Protein AF-A0A4R2E299-F1 (afdb_monomer_lite)

InterPro domains:
  IPR028011 Domain of unknown function DUF4476 [PF14771] (123-213)

Foldseek 3Di:
DVVVVVVVVVVVVVVCVVVVCVVVVVVVVVVVVVVVVVVVVVVVVVVVVVVVVVVVVVVVVVVVVVVVLVVVVVVLVVQLVVLVPPAPVSSVVSVVVSVVVCVVSVDPPPDPPPVPPPPCLAEQDPVNLVVLLVVLLPDDDLVVSLVSLLVCLVRYAYELVSLLSSLVSDDDVVSSVSSCVSHVVRHPRNVVLVSNQVVDPDPVVVVVSVVVVVVPPPDPPDDPDPDPPDDDDD

Radius of gyration: 45.02 Å; chains: 1; bounding box: 130×37×128 Å

Sequence (234 aa):
MALLFNYYVSQQDETYKHLTDYPLLLCKIFAIFTSIRNQILTAMKKILILTSMICIASLANAQSIQTNLDRIQDELDKIMQEANSLPAYKRSAISASILNIKRMLGSNYTVPYDNNYYPQERVMNDREFDNFILSIKQTSSFDARFMQISKATRNTSFYMDQIHDILKQFNFSSERNKIRDILLPKAIDHENIRLLYDLYRFPSEQKRLNELLEKNPRRESMQIEPERISKKTE

pLDDT: mean 71.19, std 18.42, range [30.14, 94.5]

Secondary structure (DSSP, 8-state):
-HHHHHHHHHHHHHHSTTTSHHHHHHHHHHHHHHHHHHHHHHHHHHHHHHHHHHHHHHHHHHHHHHHHHHHHHHHHHHHHHHHTTS-HHHHHHHHHHHHHHHHHTT--------TTS-S--PBPPHHHHHHHHHHHHH--SHHHHHHHHHHHTTT-BB-HHHHHHHHTT--SHHHHHHHHHHHGGGBS-GGGGGGGGGG--SHHHHHHHHHHHHT--TT-TT------------

Organism: NCBI:txid979970

Structure (mmCIF, N/CA/C/O backbone):
data_AF-A0A4R2E299-F1
#
_entry.id   AF-A0A4R2E299-F1
#
loop_
_atom_site.group_PDB
_atom_site.id
_atom_site.type_symbol
_atom_site.label_atom_id
_atom_site.label_alt_id
_atom_site.label_comp_id
_atom_site.label_asym_id
_atom_site.label_entity_id
_atom_site.label_seq_id
_atom_site.pdbx_PDB_ins_code
_atom_site.Cartn_x
_atom_site.Cartn_y
_atom_site.Cartn_z
_atom_site.occupancy
_atom_site.B_iso_or_equiv
_atom_site.auth_seq_id
_atom_site.auth_comp_id
_atom_site.auth_asym_id
_atom_site.auth_atom_id
_atom_site.pdbx_PDB_model_num
ATOM 1 N N . MET A 1 1 ? 77.002 23.084 -95.499 1.00 46.81 1 MET A N 1
ATOM 2 C CA . MET A 1 1 ? 75.671 23.559 -95.054 1.00 46.81 1 MET A CA 1
ATOM 3 C C . MET A 1 1 ? 74.545 22.557 -95.318 1.00 46.81 1 MET A C 1
ATOM 5 O O . MET A 1 1 ? 73.744 22.369 -94.417 1.00 46.81 1 MET A O 1
ATOM 9 N N . ALA A 1 2 ? 74.503 21.837 -96.451 1.00 47.25 2 ALA A N 1
ATOM 10 C CA . ALA A 1 2 ? 73.466 20.815 -96.699 1.00 47.25 2 ALA A CA 1
ATOM 11 C C . ALA A 1 2 ? 73.543 19.563 -95.785 1.00 47.25 2 ALA A C 1
ATOM 13 O O . ALA A 1 2 ? 72.515 18.991 -95.442 1.00 47.25 2 ALA A O 1
ATOM 14 N N . LEU A 1 3 ? 74.737 19.165 -95.319 1.00 46.75 3 LEU A N 1
ATOM 15 C CA . LEU A 1 3 ? 74.896 17.997 -94.428 1.00 46.75 3 LEU A CA 1
ATOM 16 C C . LEU A 1 3 ? 74.525 18.273 -92.959 1.00 46.75 3 LEU A C 1
ATOM 18 O O . LEU A 1 3 ? 74.093 17.362 -92.261 1.00 46.75 3 LEU A O 1
ATOM 22 N N . LEU A 1 4 ? 74.621 19.527 -92.501 1.00 41.50 4 LEU A N 1
ATOM 23 C CA . LEU A 1 4 ? 74.186 19.916 -91.151 1.00 41.50 4 LEU A CA 1
ATOM 24 C C . LEU A 1 4 ? 72.663 20.086 -91.064 1.00 41.50 4 LEU A C 1
ATOM 26 O O . LEU A 1 4 ? 72.092 19.852 -90.005 1.00 41.50 4 LEU A O 1
ATOM 30 N N . PHE A 1 5 ? 71.998 20.419 -92.176 1.00 44.66 5 PHE A N 1
ATOM 31 C CA . PHE A 1 5 ? 70.538 20.525 -92.225 1.00 44.66 5 PHE A CA 1
ATOM 32 C C . PHE A 1 5 ? 69.865 19.140 -92.213 1.00 44.66 5 PHE A C 1
ATOM 34 O O . PHE A 1 5 ? 68.905 18.937 -91.478 1.00 44.66 5 PHE A O 1
ATOM 41 N N . ASN A 1 6 ? 70.423 18.148 -92.922 1.00 46.03 6 ASN A N 1
ATOM 42 C CA . ASN A 1 6 ? 69.891 16.776 -92.902 1.00 46.03 6 ASN A CA 1
ATOM 43 C C . ASN A 1 6 ? 70.113 16.047 -91.567 1.00 46.03 6 ASN A C 1
ATOM 45 O O . ASN A 1 6 ? 69.255 15.271 -91.155 1.00 46.03 6 ASN A O 1
ATOM 49 N N . TYR A 1 7 ? 71.210 16.319 -90.852 1.00 48.97 7 TYR A N 1
ATOM 50 C CA . TYR A 1 7 ? 71.419 15.747 -89.516 1.00 48.97 7 TYR A CA 1
ATOM 51 C C . TYR A 1 7 ? 70.447 16.336 -88.477 1.00 48.97 7 TYR A C 1
ATOM 53 O O . TYR A 1 7 ? 69.959 15.617 -87.609 1.00 48.97 7 TYR A O 1
ATOM 61 N N . TYR A 1 8 ? 70.111 17.626 -88.598 1.00 45.53 8 TYR A N 1
ATOM 62 C CA . TYR A 1 8 ? 69.181 18.293 -87.682 1.00 45.53 8 TYR A CA 1
ATOM 63 C C . TYR A 1 8 ? 67.715 17.899 -87.934 1.00 45.53 8 TYR A C 1
ATOM 65 O O . TYR A 1 8 ? 66.961 17.711 -86.984 1.00 45.53 8 TYR A O 1
ATOM 73 N N . VAL A 1 9 ? 67.324 17.698 -89.200 1.00 49.88 9 VAL A N 1
ATOM 74 C CA . VAL A 1 9 ? 65.974 17.225 -89.565 1.00 49.88 9 VAL A CA 1
ATOM 75 C C . VAL A 1 9 ? 65.788 15.734 -89.234 1.00 49.88 9 VAL A C 1
ATOM 77 O O . VAL A 1 9 ? 64.721 15.349 -88.769 1.00 49.88 9 VAL A O 1
ATOM 80 N N . SER A 1 10 ? 66.833 14.903 -89.349 1.00 49.16 10 SER A N 1
ATOM 81 C CA . SER A 1 10 ? 66.769 13.476 -88.978 1.00 49.16 10 SER A CA 1
ATOM 82 C C . SER A 1 10 ? 66.703 13.221 -87.464 1.00 49.16 10 SER A C 1
ATOM 84 O O . SER A 1 10 ? 66.202 12.178 -87.058 1.00 49.16 10 SER A O 1
ATOM 86 N N . GLN A 1 11 ? 67.208 14.136 -86.628 1.00 46.78 11 GLN A N 1
ATOM 87 C CA . GLN A 1 11 ? 67.169 14.024 -85.158 1.00 46.78 11 GLN A CA 1
ATOM 88 C C . GLN A 1 11 ? 65.848 14.530 -84.550 1.00 46.78 11 GLN A C 1
ATOM 90 O O . GLN A 1 11 ? 65.499 14.153 -83.429 1.00 46.78 11 GLN A O 1
ATOM 95 N N . GLN A 1 12 ? 65.091 15.360 -85.278 1.00 45.66 12 GLN A N 1
ATOM 96 C CA . GLN A 1 12 ? 63.769 15.806 -84.831 1.00 45.66 12 GLN A CA 1
ATOM 97 C C . GLN A 1 12 ? 62.714 14.694 -84.939 1.00 45.66 12 GLN A C 1
ATOM 99 O O . GLN A 1 12 ? 61.874 14.577 -84.053 1.00 45.66 12 GLN A O 1
ATOM 104 N N . ASP A 1 13 ? 62.778 13.815 -85.940 1.00 48.59 13 ASP A N 1
ATOM 105 C CA . ASP A 1 13 ? 61.728 12.803 -86.154 1.00 48.59 13 ASP A CA 1
ATOM 106 C C . ASP A 1 13 ? 61.666 11.708 -85.063 1.00 48.59 13 ASP A C 1
ATOM 108 O O . ASP A 1 13 ? 60.594 11.180 -84.758 1.00 48.59 13 ASP A O 1
ATOM 112 N N . GLU A 1 14 ? 62.785 11.386 -84.402 1.00 49.81 14 GLU A N 1
ATOM 113 C CA . GLU A 1 14 ? 62.798 10.401 -83.304 1.00 49.81 14 GLU A CA 1
ATOM 114 C C . GLU A 1 14 ? 62.415 10.994 -81.942 1.00 49.81 14 GLU A C 1
ATOM 116 O O . GLU A 1 14 ? 61.874 10.285 -81.091 1.00 49.81 14 GLU A O 1
ATOM 121 N N . THR A 1 15 ? 62.608 12.300 -81.733 1.00 48.44 15 THR A N 1
ATOM 122 C CA . THR A 1 15 ? 62.266 12.962 -80.462 1.00 48.44 15 THR A CA 1
ATOM 123 C C . THR A 1 15 ? 60.776 13.298 -80.339 1.00 48.44 15 THR A C 1
ATOM 125 O O . THR A 1 15 ? 60.252 13.333 -79.224 1.00 48.44 15 THR A O 1
ATOM 128 N N . TYR A 1 16 ? 60.046 13.448 -81.451 1.00 47.81 16 TYR A N 1
ATOM 129 C CA . TYR A 1 16 ? 58.592 13.676 -81.431 1.00 47.81 16 TYR A CA 1
ATOM 130 C C . TYR A 1 16 ? 57.747 12.397 -81.337 1.00 47.81 16 TYR A C 1
ATOM 132 O O . TYR A 1 16 ? 56.575 12.474 -80.965 1.00 47.81 16 TYR A O 1
ATOM 140 N N . LYS A 1 17 ? 58.331 11.214 -81.568 1.00 50.06 17 LYS A N 1
ATOM 141 C CA . LYS A 1 17 ? 57.639 9.918 -81.419 1.00 50.06 17 LYS A CA 1
ATOM 142 C C . LYS A 1 17 ? 57.210 9.622 -79.979 1.00 50.06 17 LYS A C 1
ATOM 144 O O . LYS A 1 17 ? 56.226 8.927 -79.760 1.00 50.06 17 LYS A O 1
ATOM 149 N N . HIS A 1 18 ? 57.912 10.191 -79.000 1.00 51.75 18 HIS A N 1
ATOM 150 C CA . HIS A 1 18 ? 57.532 10.111 -77.590 1.00 51.75 18 HIS A CA 1
ATOM 151 C C . HIS A 1 18 ? 56.510 11.180 -77.174 1.00 51.75 18 HIS A C 1
ATOM 153 O O . HIS A 1 18 ? 55.866 11.013 -76.141 1.00 51.75 18 HIS A O 1
ATOM 159 N N . LEU A 1 19 ? 56.305 12.249 -77.961 1.00 49.53 19 LEU A N 1
ATOM 160 C CA . LEU A 1 19 ? 55.330 13.302 -77.644 1.00 49.53 19 LEU A CA 1
ATOM 161 C C . LEU A 1 19 ? 53.878 12.921 -77.984 1.00 49.53 19 LEU A C 1
ATOM 163 O O . LEU A 1 19 ? 52.954 13.476 -77.389 1.00 49.53 19 LEU A O 1
ATOM 167 N N . THR A 1 20 ? 53.655 11.962 -78.888 1.00 54.06 20 THR A N 1
ATOM 168 C CA . THR A 1 20 ? 52.307 11.523 -79.300 1.00 54.06 20 THR A CA 1
ATOM 169 C C . THR A 1 20 ? 51.585 10.661 -78.260 1.00 54.06 20 THR A C 1
ATOM 171 O O . THR A 1 20 ? 50.358 10.575 -78.295 1.00 54.06 20 THR A O 1
ATOM 174 N N . ASP A 1 21 ? 52.306 10.087 -77.292 1.00 58.22 21 ASP A N 1
ATOM 175 C CA . ASP A 1 21 ? 51.732 9.216 -76.254 1.00 58.22 21 ASP A CA 1
ATOM 176 C C . ASP A 1 21 ? 51.313 9.962 -74.975 1.00 58.22 21 ASP A C 1
ATOM 178 O O . ASP A 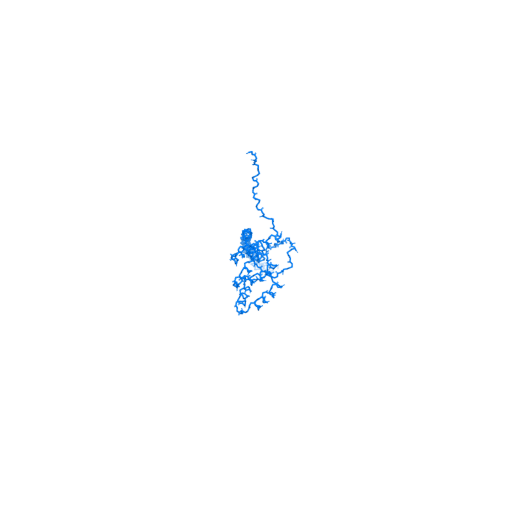1 21 ? 50.463 9.479 -74.222 1.00 58.22 21 ASP A O 1
ATOM 182 N N . TYR A 1 22 ? 51.842 11.167 -74.735 1.00 59.66 22 TYR A N 1
ATOM 183 C CA . TYR A 1 22 ? 51.438 12.020 -73.610 1.00 59.66 22 TYR A CA 1
ATOM 184 C C . TYR A 1 22 ? 49.945 12.381 -73.595 1.00 59.66 22 TYR A C 1
ATOM 186 O O . TYR A 1 22 ? 49.339 12.256 -72.528 1.00 59.66 22 TYR A O 1
ATOM 194 N N . PRO A 1 23 ? 49.300 12.788 -74.709 1.00 71.31 23 PRO A N 1
ATOM 195 C CA . PRO A 1 23 ? 47.862 13.053 -74.697 1.00 71.31 23 PRO A CA 1
ATOM 196 C C . PRO A 1 23 ? 47.051 11.793 -74.366 1.00 71.31 23 PRO A C 1
ATOM 198 O O . PRO A 1 23 ? 46.087 11.871 -73.606 1.00 71.31 23 PRO A O 1
ATOM 201 N N . LEU A 1 24 ? 47.475 10.614 -74.834 1.00 70.75 24 LEU A N 1
ATOM 202 C CA . LEU A 1 24 ? 46.809 9.348 -74.520 1.00 70.75 24 LEU A CA 1
ATOM 203 C C . LEU A 1 24 ? 46.977 8.962 -73.039 1.00 70.75 24 LEU A C 1
ATOM 205 O O . LEU A 1 24 ? 46.029 8.491 -72.405 1.00 70.75 24 LEU A O 1
ATOM 209 N N . LEU A 1 25 ? 48.164 9.188 -72.468 1.00 71.62 25 LEU A N 1
ATOM 210 C CA . LEU A 1 25 ? 48.445 8.979 -71.047 1.00 71.62 25 LEU A CA 1
ATOM 211 C C . LEU A 1 25 ? 47.615 9.928 -70.168 1.00 71.62 25 LEU A C 1
ATOM 213 O O . LEU A 1 25 ? 47.000 9.487 -69.197 1.00 71.62 25 LEU A O 1
ATOM 217 N N . LEU A 1 26 ? 47.531 11.209 -70.539 1.00 70.06 26 LEU A N 1
ATOM 218 C CA . LEU A 1 26 ? 46.707 12.207 -69.853 1.00 70.06 26 LEU A CA 1
ATOM 219 C C . LEU A 1 26 ? 45.217 11.856 -69.923 1.00 70.06 26 LEU A C 1
ATOM 221 O O . LEU A 1 26 ? 44.527 11.941 -68.907 1.00 70.06 26 LEU A O 1
ATOM 225 N N . CYS A 1 27 ? 44.725 11.374 -71.069 1.00 73.12 27 CYS A N 1
ATOM 226 C CA . CYS A 1 27 ? 43.357 10.869 -71.197 1.00 73.12 27 CYS A CA 1
ATOM 227 C C . CYS A 1 27 ? 43.095 9.662 -70.283 1.00 73.12 27 CYS A C 1
ATOM 229 O O . CYS A 1 27 ? 42.048 9.606 -69.638 1.00 73.12 27 CYS A O 1
ATOM 231 N N . LYS A 1 28 ? 44.041 8.718 -70.170 1.00 75.69 28 LYS A N 1
ATOM 232 C CA . LYS A 1 28 ? 43.926 7.568 -69.253 1.00 75.69 28 LYS A CA 1
ATOM 233 C C . LYS A 1 28 ? 43.921 8.004 -67.786 1.00 75.69 28 LYS A C 1
ATOM 235 O O . LYS A 1 28 ? 43.081 7.536 -67.023 1.00 75.69 28 LYS A O 1
ATOM 240 N N . ILE A 1 29 ? 44.798 8.932 -67.397 1.00 75.62 29 ILE A N 1
ATOM 241 C CA . ILE A 1 29 ? 44.840 9.492 -66.036 1.00 75.62 29 ILE A CA 1
ATOM 242 C C . ILE A 1 29 ? 43.530 10.225 -65.716 1.00 75.62 29 ILE A C 1
ATOM 244 O O . ILE A 1 29 ? 42.949 10.015 -64.652 1.00 75.62 29 ILE A O 1
ATOM 248 N N . PHE A 1 30 ? 43.011 11.023 -66.652 1.00 79.12 30 PHE A N 1
ATOM 249 C CA . PHE A 1 30 ? 41.735 11.718 -66.493 1.00 79.12 30 PHE A CA 1
ATOM 250 C C . PHE A 1 30 ? 40.546 10.747 -66.388 1.00 79.12 30 PHE A C 1
ATOM 252 O O . PHE A 1 30 ? 39.662 10.937 -65.549 1.00 79.12 30 PHE A O 1
ATOM 259 N N . ALA A 1 31 ? 40.537 9.668 -67.177 1.00 78.06 31 ALA A N 1
ATOM 260 C CA . ALA A 1 31 ? 39.529 8.608 -67.098 1.00 78.06 31 ALA A CA 1
ATOM 261 C C . ALA A 1 31 ? 39.571 7.864 -65.749 1.00 78.06 31 ALA A C 1
ATOM 263 O O . ALA A 1 31 ? 38.531 7.592 -65.149 1.00 78.06 31 ALA A O 1
ATOM 264 N N . ILE A 1 32 ? 40.768 7.586 -65.224 1.00 80.12 32 ILE A N 1
ATOM 265 C CA . ILE A 1 32 ? 40.944 6.989 -63.893 1.00 80.12 32 ILE A CA 1
ATOM 266 C C . ILE A 1 32 ? 40.438 7.949 -62.812 1.00 80.12 32 ILE A C 1
ATOM 268 O O . ILE A 1 32 ? 39.662 7.543 -61.950 1.00 80.12 32 ILE A O 1
ATOM 272 N N . PHE A 1 33 ? 40.804 9.230 -62.880 1.00 78.06 33 PHE A N 1
ATOM 273 C CA . PHE A 1 33 ? 40.381 10.226 -61.896 1.00 78.06 33 PHE A CA 1
ATOM 274 C C . PHE A 1 33 ? 38.860 10.429 -61.891 1.00 78.06 33 PHE A C 1
ATOM 276 O O . PHE A 1 33 ? 38.235 10.471 -60.832 1.00 78.06 33 PHE A O 1
ATOM 283 N N . THR A 1 34 ? 38.237 10.496 -63.069 1.00 77.75 34 THR A N 1
ATOM 284 C CA . THR A 1 34 ? 36.773 10.587 -63.198 1.00 77.75 34 THR A CA 1
ATOM 285 C C . THR A 1 34 ? 36.070 9.319 -62.714 1.00 77.75 34 THR A C 1
ATOM 287 O O . THR A 1 34 ? 35.050 9.425 -62.031 1.00 77.75 34 THR A O 1
ATOM 290 N N . SER A 1 35 ? 36.630 8.134 -62.976 1.00 82.75 35 SER A N 1
ATOM 291 C CA . SER A 1 35 ? 36.130 6.860 -62.443 1.00 82.75 35 SER A CA 1
ATOM 292 C C . SER A 1 35 ? 36.193 6.816 -60.911 1.00 82.75 35 SER A C 1
ATOM 294 O O . SER A 1 35 ? 35.177 6.565 -60.263 1.00 82.75 35 SER A O 1
ATOM 296 N N . ILE A 1 36 ? 37.340 7.168 -60.317 1.00 80.31 36 ILE A N 1
ATOM 297 C CA . ILE A 1 36 ? 37.522 7.251 -58.858 1.00 80.31 36 ILE A CA 1
ATOM 298 C C . ILE A 1 36 ? 36.545 8.264 -58.254 1.00 80.31 36 ILE A C 1
ATOM 300 O O . ILE A 1 36 ? 35.844 7.949 -57.293 1.00 80.31 36 ILE A O 1
ATOM 304 N N . ARG A 1 37 ? 36.419 9.457 -58.850 1.00 83.19 37 ARG A N 1
ATOM 305 C CA . ARG A 1 37 ? 35.460 10.482 -58.410 1.00 83.19 37 ARG A CA 1
ATOM 306 C C . ARG A 1 37 ? 34.028 9.949 -58.407 1.00 83.19 37 ARG A C 1
ATOM 308 O O . ARG A 1 37 ? 33.292 10.175 -57.450 1.00 83.19 37 ARG A O 1
ATOM 315 N N . ASN A 1 38 ? 33.629 9.231 -59.454 1.00 81.44 38 ASN A N 1
ATOM 316 C CA . ASN A 1 38 ? 32.287 8.662 -59.561 1.00 81.44 38 ASN A CA 1
ATOM 317 C C . ASN A 1 38 ? 32.054 7.534 -58.543 1.00 81.44 38 ASN A C 1
ATOM 319 O O . ASN A 1 38 ? 30.964 7.450 -57.970 1.00 81.44 38 ASN A O 1
ATOM 323 N N . GLN A 1 39 ? 33.065 6.707 -58.261 1.00 84.44 39 GLN A N 1
ATOM 324 C CA . GLN A 1 39 ? 32.997 5.691 -57.206 1.00 84.44 39 GLN A CA 1
ATOM 325 C C . GLN A 1 39 ? 32.849 6.332 -55.819 1.00 84.44 39 GLN A C 1
ATOM 327 O O . GLN A 1 39 ? 31.964 5.933 -55.062 1.00 84.44 39 GLN A O 1
ATOM 332 N N . ILE A 1 40 ? 33.630 7.378 -55.523 1.00 81.06 40 ILE A N 1
ATOM 333 C CA . ILE A 1 40 ? 33.535 8.145 -54.271 1.00 81.06 40 ILE A CA 1
ATOM 334 C C . ILE A 1 40 ? 32.148 8.782 -54.133 1.00 81.06 40 ILE A C 1
ATOM 336 O O . ILE A 1 40 ? 31.493 8.604 -53.110 1.00 81.06 40 ILE A O 1
ATOM 340 N N . LEU A 1 41 ? 31.649 9.458 -55.172 1.00 82.00 41 LEU A N 1
ATOM 341 C CA . LEU A 1 41 ? 30.310 10.062 -55.166 1.00 82.00 41 LEU A CA 1
ATOM 342 C C . LEU A 1 41 ? 29.208 9.020 -54.938 1.00 82.00 41 LEU A C 1
ATOM 344 O O . LEU A 1 41 ? 28.246 9.275 -54.215 1.00 82.00 41 LEU A O 1
ATOM 348 N N . THR A 1 42 ? 29.348 7.833 -55.527 1.00 86.50 42 THR A N 1
ATOM 349 C CA . THR A 1 42 ? 28.395 6.731 -55.338 1.00 86.50 42 THR A CA 1
ATOM 350 C C . THR A 1 42 ? 28.441 6.198 -53.906 1.00 86.50 42 THR A C 1
ATOM 352 O O . THR A 1 42 ? 27.391 5.966 -53.306 1.00 86.50 42 THR A O 1
ATOM 355 N N . ALA A 1 43 ? 29.636 6.047 -53.330 1.00 82.25 43 ALA A N 1
ATOM 356 C CA . ALA A 1 43 ? 29.811 5.649 -51.937 1.00 82.25 43 ALA A CA 1
ATOM 357 C C . ALA A 1 43 ? 29.222 6.691 -50.970 1.00 82.25 43 ALA A C 1
ATOM 359 O O . ALA A 1 43 ? 28.462 6.329 -50.075 1.00 82.25 43 ALA A O 1
ATOM 360 N N . MET A 1 44 ? 29.475 7.983 -51.202 1.00 84.62 44 MET A N 1
ATOM 361 C CA . MET A 1 44 ? 28.912 9.076 -50.401 1.00 84.62 44 MET A CA 1
ATOM 362 C C . MET A 1 44 ? 27.381 9.088 -50.430 1.00 84.62 44 MET A C 1
ATOM 364 O O . MET A 1 44 ? 26.752 9.228 -49.384 1.00 84.62 44 MET A O 1
ATOM 368 N N . LYS A 1 45 ? 26.765 8.879 -51.603 1.00 88.12 45 LYS A N 1
ATOM 369 C CA . LYS A 1 45 ? 25.301 8.765 -51.719 1.00 88.12 45 LYS A CA 1
ATOM 370 C C . LYS A 1 45 ? 24.752 7.598 -50.898 1.00 88.12 45 LYS A C 1
ATOM 372 O O . LYS A 1 45 ? 23.763 7.770 -50.195 1.00 88.12 45 LYS A O 1
ATOM 377 N N . LYS A 1 46 ? 25.399 6.427 -50.949 1.00 86.44 46 LYS A N 1
ATOM 378 C CA . LYS A 1 46 ? 24.993 5.255 -50.154 1.00 86.44 46 LYS A CA 1
ATOM 379 C C . LYS A 1 46 ? 25.096 5.519 -48.652 1.00 86.44 46 LYS A C 1
ATOM 381 O O . LYS A 1 46 ? 24.177 5.163 -47.923 1.00 86.44 46 LYS A O 1
ATOM 386 N N . ILE A 1 47 ? 26.172 6.169 -48.206 1.00 87.56 47 ILE A N 1
ATOM 387 C CA . ILE A 1 47 ? 26.359 6.542 -46.796 1.00 87.56 47 ILE A CA 1
ATOM 388 C C . ILE A 1 47 ? 25.260 7.507 -46.348 1.00 87.56 47 ILE A C 1
ATOM 390 O O . ILE A 1 47 ? 24.648 7.273 -45.314 1.00 87.56 47 ILE A O 1
ATOM 394 N N . LEU A 1 48 ? 24.960 8.540 -47.141 1.00 86.19 48 LEU A N 1
ATOM 395 C CA . LEU A 1 48 ? 23.910 9.510 -46.818 1.00 86.19 48 LEU A CA 1
ATOM 396 C C . LEU A 1 48 ? 22.521 8.857 -46.715 1.00 86.19 48 LEU A C 1
ATOM 398 O O . LEU A 1 48 ? 21.741 9.174 -45.819 1.00 86.19 48 LEU A O 1
ATOM 402 N N . ILE A 1 49 ? 22.216 7.919 -47.614 1.00 87.19 49 ILE A N 1
ATOM 403 C CA . ILE A 1 49 ? 20.966 7.153 -47.556 1.00 87.19 49 ILE A CA 1
ATOM 404 C C . ILE A 1 49 ? 20.934 6.303 -46.282 1.00 87.19 49 ILE A C 1
ATOM 406 O O . ILE A 1 49 ? 19.949 6.344 -45.548 1.00 87.19 49 ILE A O 1
ATOM 410 N N . LEU A 1 50 ? 22.018 5.588 -45.974 1.00 84.38 50 LEU A N 1
ATOM 411 C CA . LEU A 1 50 ? 22.094 4.737 -44.789 1.00 84.38 50 LEU A CA 1
ATOM 412 C C . LEU A 1 50 ? 21.929 5.541 -43.491 1.00 84.38 50 LEU A C 1
ATOM 414 O O . LEU A 1 50 ? 21.157 5.141 -42.623 1.00 84.38 50 LEU A O 1
ATOM 418 N N . THR A 1 51 ? 22.595 6.692 -43.363 1.00 85.31 51 THR A N 1
ATOM 419 C CA . THR A 1 51 ? 22.448 7.546 -42.176 1.00 85.31 51 THR A CA 1
ATOM 420 C C . THR A 1 51 ? 21.032 8.097 -42.053 1.00 85.31 51 THR A C 1
ATOM 422 O O . THR A 1 51 ? 20.477 8.087 -40.957 1.00 85.31 51 THR A O 1
ATOM 425 N N . SER A 1 52 ? 20.396 8.488 -43.162 1.00 84.44 52 SER A N 1
ATOM 426 C CA . SER A 1 52 ? 18.996 8.928 -43.144 1.00 84.44 52 SER A CA 1
ATOM 427 C C . SER A 1 52 ? 18.038 7.819 -42.691 1.00 84.44 52 SER A C 1
ATOM 429 O O . SER A 1 52 ? 17.159 8.073 -41.869 1.00 84.44 52 SER A O 1
ATOM 431 N N . MET A 1 53 ? 18.251 6.575 -43.136 1.00 80.56 53 MET A N 1
ATOM 432 C CA . MET A 1 53 ? 17.451 5.419 -42.717 1.00 80.56 53 MET A CA 1
ATOM 433 C C . MET A 1 53 ? 17.611 5.132 -41.222 1.00 80.56 53 MET A C 1
ATOM 435 O O . MET A 1 53 ? 16.616 4.902 -40.538 1.00 80.56 53 MET A O 1
ATOM 439 N N . ILE A 1 54 ? 18.840 5.201 -40.700 1.00 83.31 54 ILE A N 1
ATOM 440 C CA . ILE A 1 54 ? 19.114 5.034 -39.265 1.00 83.31 54 ILE A CA 1
ATOM 441 C C . ILE A 1 54 ? 18.427 6.139 -38.451 1.00 83.31 54 ILE A C 1
ATOM 443 O O . ILE A 1 54 ? 17.806 5.842 -37.428 1.00 83.31 54 ILE A O 1
ATOM 447 N N . CYS A 1 55 ? 18.475 7.393 -38.911 1.00 79.00 55 CYS A N 1
ATOM 448 C CA . CYS A 1 55 ? 17.787 8.506 -38.254 1.00 79.00 55 CYS A CA 1
ATOM 449 C C . CYS A 1 55 ? 16.265 8.304 -38.228 1.00 79.00 55 CYS A C 1
ATOM 451 O O . CYS A 1 55 ? 15.648 8.470 -37.178 1.00 79.00 55 CYS A O 1
ATOM 453 N N . ILE A 1 56 ? 15.661 7.899 -39.351 1.00 78.94 56 ILE A N 1
ATOM 454 C CA . ILE A 1 56 ? 14.214 7.650 -39.444 1.00 78.94 56 ILE A CA 1
ATOM 455 C C . ILE A 1 56 ? 13.802 6.489 -38.530 1.00 78.94 56 ILE A C 1
ATOM 457 O O . ILE A 1 56 ? 12.833 6.617 -37.786 1.00 78.94 56 ILE A O 1
ATOM 461 N N . ALA A 1 57 ? 14.551 5.382 -38.536 1.00 73.31 57 ALA A N 1
ATOM 462 C CA . ALA A 1 57 ? 14.284 4.237 -37.665 1.00 73.31 57 ALA A CA 1
ATOM 463 C C . ALA A 1 57 ? 14.395 4.610 -36.176 1.00 73.31 57 ALA A C 1
ATOM 465 O O . ALA A 1 57 ? 13.542 4.228 -35.374 1.00 73.31 57 ALA A O 1
ATOM 466 N N . SER A 1 58 ? 15.404 5.407 -35.812 1.00 72.12 58 SER A N 1
ATOM 467 C CA . SER A 1 58 ? 15.590 5.893 -34.440 1.00 72.12 58 SER A CA 1
ATOM 468 C C . SER A 1 58 ? 14.447 6.813 -34.000 1.00 72.12 58 SER A C 1
ATOM 470 O O . SER A 1 58 ? 13.951 6.681 -32.882 1.00 72.12 58 SER A O 1
ATOM 472 N N . LEU A 1 59 ? 13.982 7.701 -34.885 1.00 79.06 59 LEU A N 1
ATOM 473 C CA . LEU A 1 59 ? 12.866 8.609 -34.616 1.00 79.06 59 LEU A CA 1
ATOM 474 C C . LEU A 1 59 ? 11.532 7.862 -34.482 1.00 79.06 59 LEU A C 1
ATOM 476 O O . LEU A 1 59 ? 10.766 8.133 -33.561 1.00 79.06 59 LEU A O 1
ATOM 480 N N . ALA A 1 60 ? 11.268 6.890 -35.359 1.00 72.31 60 ALA A N 1
ATOM 481 C CA . ALA A 1 60 ? 10.075 6.051 -35.279 1.00 72.31 60 ALA A CA 1
ATOM 482 C C . ALA A 1 60 ? 10.038 5.245 -33.969 1.00 72.31 60 ALA A C 1
ATOM 484 O O . ALA A 1 60 ? 8.998 5.171 -33.312 1.00 72.31 60 ALA A O 1
ATOM 485 N N . ASN A 1 61 ? 11.185 4.700 -33.549 1.00 74.25 61 ASN A N 1
ATOM 486 C CA . ASN A 1 61 ? 11.308 4.019 -32.264 1.00 74.25 61 ASN A CA 1
ATOM 487 C C . ASN A 1 61 ? 11.032 4.977 -31.092 1.00 74.25 61 ASN A C 1
ATOM 489 O O . ASN A 1 61 ? 10.212 4.664 -30.230 1.00 74.25 61 ASN A O 1
ATOM 493 N N . ALA A 1 62 ? 11.631 6.172 -31.095 1.00 69.94 62 ALA A N 1
ATOM 494 C CA . ALA A 1 62 ? 11.393 7.186 -30.067 1.00 69.94 62 ALA A CA 1
ATOM 495 C C . ALA A 1 62 ? 9.909 7.587 -29.964 1.00 69.94 62 ALA A C 1
ATOM 497 O O . ALA A 1 62 ? 9.370 7.662 -28.861 1.00 69.94 62 ALA A O 1
ATOM 498 N N . GLN A 1 63 ? 9.222 7.758 -31.098 1.00 75.56 63 GLN A N 1
ATOM 499 C CA . GLN A 1 63 ? 7.789 8.060 -31.123 1.00 75.56 63 GLN A CA 1
ATOM 500 C C . GLN A 1 63 ? 6.951 6.932 -30.506 1.00 75.56 63 GLN A C 1
ATOM 502 O O . GLN A 1 63 ? 6.031 7.193 -29.730 1.00 75.56 63 GLN A O 1
ATOM 507 N N . SER A 1 64 ? 7.276 5.675 -30.824 1.00 74.38 64 SER A N 1
ATOM 508 C CA . SER A 1 64 ? 6.577 4.512 -30.266 1.00 74.38 64 SER A CA 1
ATOM 509 C C . SER A 1 64 ? 6.778 4.384 -28.752 1.00 74.38 64 SER A C 1
ATOM 511 O O . SER A 1 64 ? 5.825 4.107 -28.024 1.00 74.38 64 SER A O 1
ATOM 513 N N . ILE A 1 65 ? 7.993 4.663 -28.268 1.00 75.06 65 ILE A N 1
ATOM 514 C CA . ILE A 1 65 ? 8.318 4.701 -26.840 1.00 75.06 65 ILE A CA 1
ATOM 515 C C . ILE A 1 65 ? 7.498 5.794 -26.159 1.00 75.06 65 ILE A C 1
ATOM 517 O O . ILE A 1 65 ? 6.850 5.515 -25.155 1.00 75.06 65 ILE A O 1
ATOM 521 N N . GLN A 1 66 ? 7.453 6.997 -26.733 1.00 75.19 66 GLN A N 1
ATOM 522 C CA . GLN A 1 66 ? 6.684 8.103 -26.168 1.00 75.19 66 GLN A CA 1
ATOM 523 C C . GLN A 1 66 ? 5.187 7.786 -26.095 1.00 75.19 66 GLN A C 1
ATOM 525 O O . GLN A 1 66 ? 4.576 7.952 -25.048 1.00 75.19 66 GLN A O 1
ATOM 530 N N . THR A 1 67 ? 4.610 7.222 -27.158 1.00 78.38 67 THR A N 1
ATOM 531 C CA . THR A 1 67 ? 3.187 6.837 -27.167 1.00 78.38 67 THR A CA 1
ATOM 532 C C . THR A 1 67 ? 2.870 5.779 -26.105 1.00 78.38 67 THR A C 1
ATOM 534 O O . THR A 1 67 ? 1.803 5.799 -25.492 1.00 78.38 67 THR A O 1
ATOM 537 N N . ASN A 1 68 ? 3.789 4.841 -25.865 1.00 77.94 68 ASN A N 1
ATOM 538 C CA . ASN A 1 68 ? 3.634 3.861 -24.793 1.00 77.94 68 ASN A CA 1
ATOM 539 C C . ASN A 1 68 ? 3.756 4.507 -23.406 1.00 77.94 68 ASN A C 1
ATOM 541 O O . ASN A 1 68 ? 3.008 4.128 -22.509 1.00 77.94 68 ASN A O 1
ATOM 545 N N . LEU A 1 69 ? 4.651 5.483 -23.229 1.00 77.81 69 LEU A N 1
ATOM 546 C CA . LEU A 1 69 ? 4.764 6.245 -21.983 1.00 77.81 69 LEU A CA 1
ATOM 547 C C . LEU A 1 69 ? 3.481 7.026 -21.683 1.00 77.81 69 LEU A C 1
ATOM 549 O O . LEU A 1 69 ? 3.005 6.963 -20.553 1.00 77.81 69 LEU A O 1
ATOM 553 N N . ASP A 1 70 ? 2.895 7.682 -22.684 1.00 77.94 70 ASP A N 1
ATOM 554 C CA . ASP A 1 70 ? 1.647 8.437 -22.532 1.00 77.94 70 ASP A CA 1
ATOM 555 C C . ASP A 1 70 ? 0.493 7.504 -22.116 1.00 77.94 70 ASP A C 1
ATOM 557 O O . ASP A 1 70 ? -0.211 7.763 -21.143 1.00 77.94 70 ASP A O 1
ATOM 561 N N . ARG A 1 71 ? 0.372 6.334 -22.760 1.00 82.50 71 ARG A N 1
ATOM 562 C CA . ARG A 1 71 ? -0.613 5.304 -22.374 1.00 82.50 71 ARG A CA 1
ATOM 563 C C . ARG A 1 71 ? -0.424 4.803 -20.944 1.00 82.50 71 ARG A C 1
ATOM 565 O O . ARG A 1 71 ? -1.402 4.580 -20.239 1.00 82.50 71 ARG A O 1
ATOM 572 N N . ILE A 1 72 ? 0.821 4.594 -20.518 1.00 80.75 72 ILE A N 1
ATOM 573 C CA . 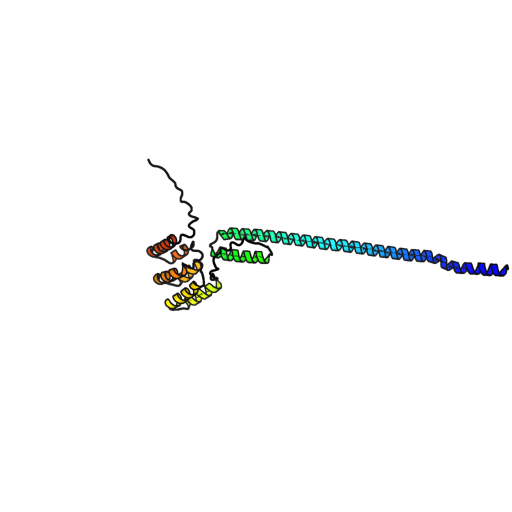ILE A 1 72 ? 1.121 4.175 -19.144 1.00 80.75 72 ILE A CA 1
ATOM 574 C C . ILE A 1 72 ? 0.717 5.276 -18.156 1.00 80.75 72 ILE A C 1
ATOM 576 O O . ILE A 1 72 ? 0.184 4.962 -17.095 1.00 80.75 72 ILE A O 1
ATOM 580 N N . GLN A 1 73 ? 0.939 6.550 -18.488 1.00 79.12 73 GLN A N 1
ATOM 581 C CA . GLN A 1 73 ? 0.510 7.671 -17.648 1.00 79.12 73 GLN A CA 1
ATOM 582 C C . GLN A 1 73 ? -1.016 7.723 -17.506 1.00 79.12 73 GLN A C 1
ATOM 584 O O . GLN A 1 73 ? -1.497 7.797 -16.375 1.00 79.12 73 GLN A O 1
ATOM 589 N N . ASP A 1 74 ? -1.757 7.574 -18.606 1.00 81.56 74 ASP A N 1
ATOM 590 C CA . ASP A 1 74 ? -3.226 7.535 -18.596 1.00 81.56 74 ASP A CA 1
ATOM 591 C C . ASP A 1 74 ? -3.770 6.400 -17.714 1.00 81.56 74 ASP A C 1
ATOM 593 O O . ASP A 1 74 ? -4.703 6.592 -16.933 1.00 81.56 74 ASP A O 1
ATOM 597 N N . GLU A 1 75 ? -3.184 5.204 -17.807 1.00 84.62 75 GLU A N 1
ATOM 598 C CA . GLU A 1 75 ? -3.590 4.067 -16.974 1.00 84.62 75 GLU A CA 1
ATOM 599 C C . GLU A 1 75 ? -3.266 4.296 -15.492 1.00 84.62 75 GLU A C 1
ATOM 601 O O . GLU A 1 75 ? -4.084 3.996 -14.624 1.00 84.62 75 GLU A O 1
ATOM 606 N N . LEU A 1 76 ? -2.111 4.891 -15.175 1.00 80.50 76 LEU A N 1
ATOM 607 C CA . LEU A 1 76 ? -1.779 5.257 -13.796 1.00 80.50 76 LEU A CA 1
ATOM 608 C C . LEU A 1 76 ? -2.763 6.289 -13.224 1.00 80.50 76 LEU A C 1
ATOM 610 O O . LEU A 1 76 ? -3.112 6.195 -12.047 1.00 80.50 76 LEU A O 1
ATOM 614 N N . ASP A 1 77 ? -3.236 7.240 -14.032 1.00 77.06 77 ASP A N 1
ATOM 615 C CA . ASP A 1 77 ? -4.240 8.229 -13.621 1.00 77.06 77 ASP A CA 1
ATOM 616 C C . ASP A 1 77 ? -5.614 7.597 -13.376 1.00 77.06 77 ASP A C 1
ATOM 618 O O . ASP A 1 77 ? -6.257 7.900 -12.365 1.00 77.06 77 ASP A O 1
ATOM 622 N N . LYS A 1 78 ? -6.037 6.651 -14.223 1.00 82.81 78 LYS A N 1
ATOM 623 C CA . LYS A 1 78 ? -7.255 5.861 -13.983 1.00 82.81 78 LYS A CA 1
ATOM 624 C C . LYS A 1 78 ? -7.161 5.066 -12.685 1.00 82.81 78 LYS A C 1
ATOM 626 O O . LYS A 1 78 ? -8.079 5.130 -11.872 1.00 82.81 78 LYS A O 1
ATOM 631 N N . ILE A 1 79 ? -6.034 4.392 -12.436 1.00 79.75 79 ILE A N 1
ATOM 632 C CA . ILE A 1 79 ? -5.821 3.636 -11.192 1.00 79.75 79 ILE A CA 1
ATOM 633 C C . ILE A 1 79 ? -5.861 4.576 -9.977 1.00 79.75 79 ILE A C 1
ATOM 635 O O . ILE A 1 79 ? -6.453 4.225 -8.956 1.00 79.75 79 ILE A O 1
ATOM 639 N N . MET A 1 80 ? -5.287 5.784 -10.063 1.00 71.81 80 MET A N 1
ATOM 640 C CA . MET A 1 80 ? -5.416 6.789 -8.996 1.00 71.81 80 MET A CA 1
ATOM 641 C C . MET A 1 80 ? -6.875 7.191 -8.758 1.00 71.81 80 MET A C 1
ATOM 643 O O . MET A 1 80 ? -7.299 7.324 -7.609 1.00 71.81 80 MET A O 1
ATOM 647 N N . GLN A 1 81 ? -7.646 7.384 -9.828 1.00 72.81 81 GLN A N 1
ATOM 648 C CA . GLN A 1 81 ? -9.054 7.752 -9.738 1.00 72.81 81 GLN A CA 1
ATOM 649 C C . GLN A 1 81 ? -9.898 6.627 -9.125 1.00 72.81 81 GLN A C 1
ATOM 651 O O . GLN A 1 81 ? -10.717 6.891 -8.246 1.00 72.81 81 GLN A O 1
ATOM 656 N N . GLU A 1 82 ? -9.659 5.376 -9.517 1.00 76.62 82 GLU A N 1
ATOM 657 C CA . GLU A 1 82 ? -10.304 4.197 -8.933 1.00 76.62 82 GLU A CA 1
ATOM 658 C C . GLU A 1 82 ? -9.923 4.019 -7.459 1.00 76.62 82 GLU A C 1
ATOM 660 O O . GLU A 1 82 ? -10.787 3.764 -6.615 1.00 76.62 82 GLU A O 1
ATOM 665 N N . ALA A 1 83 ? -8.654 4.253 -7.110 1.00 67.94 83 ALA A N 1
ATOM 666 C CA . ALA A 1 83 ? -8.163 4.183 -5.737 1.00 67.94 83 ALA A CA 1
ATOM 667 C C . ALA A 1 83 ? -8.827 5.200 -4.794 1.00 67.94 83 ALA A C 1
ATOM 669 O O . ALA A 1 83 ? -8.815 5.002 -3.578 1.00 67.94 83 ALA A O 1
ATOM 670 N N . ASN A 1 84 ? -9.462 6.255 -5.316 1.00 65.94 84 ASN A N 1
ATOM 671 C CA . ASN A 1 84 ? -10.231 7.190 -4.494 1.00 65.94 84 ASN A CA 1
ATOM 672 C C . ASN A 1 84 ? -11.466 6.549 -3.855 1.00 65.94 84 ASN A C 1
ATOM 674 O O . ASN A 1 84 ? -11.884 7.008 -2.793 1.00 65.94 84 ASN A O 1
ATOM 678 N N . SER A 1 85 ? -11.993 5.469 -4.440 1.00 73.50 85 SER A N 1
ATOM 679 C CA . SER A 1 85 ? -13.102 4.693 -3.870 1.00 73.50 85 SER A CA 1
ATOM 680 C C . SER A 1 85 ? -12.671 3.745 -2.740 1.00 73.50 85 SER A C 1
ATOM 682 O O . SER A 1 85 ? -13.517 3.198 -2.033 1.00 73.50 85 SER A O 1
ATOM 684 N N . LEU A 1 86 ? -11.361 3.549 -2.545 1.00 64.56 86 LEU A N 1
ATOM 685 C CA . LEU A 1 86 ? -10.817 2.641 -1.541 1.00 64.56 86 LEU A CA 1
ATOM 686 C C . LEU A 1 86 ? -10.665 3.309 -0.159 1.00 64.56 86 LEU A C 1
ATOM 688 O O . LEU A 1 86 ? -10.536 4.535 -0.058 1.00 64.56 86 LEU A O 1
ATOM 692 N N . PRO A 1 87 ? -10.593 2.500 0.918 1.00 50.34 87 PRO A N 1
ATOM 693 C CA . PRO A 1 87 ? -10.183 2.967 2.239 1.00 50.34 87 PRO A CA 1
ATOM 694 C C . PRO A 1 87 ? -8.833 3.700 2.207 1.00 50.34 87 PRO A C 1
ATOM 696 O O . PRO A 1 87 ? -7.943 3.359 1.421 1.00 50.34 87 PRO A O 1
ATOM 699 N N . ALA A 1 88 ? -8.665 4.690 3.089 1.00 48.28 88 ALA A N 1
ATOM 700 C CA . ALA A 1 88 ? -7.539 5.626 3.071 1.00 48.28 88 ALA A CA 1
ATOM 701 C C . ALA A 1 88 ? -6.155 4.954 3.072 1.00 48.28 88 ALA A C 1
ATOM 703 O O . ALA A 1 88 ? -5.260 5.420 2.366 1.00 48.28 88 ALA A O 1
ATOM 704 N N . TYR A 1 89 ? -5.991 3.838 3.786 1.00 51.62 89 TYR A N 1
ATOM 705 C CA . TYR A 1 89 ? -4.730 3.093 3.836 1.00 51.62 89 TYR A CA 1
ATOM 706 C C . TYR A 1 89 ? -4.352 2.458 2.491 1.00 51.62 89 TYR A C 1
ATOM 708 O O . TYR A 1 89 ? -3.210 2.581 2.045 1.00 51.62 89 TYR A O 1
ATOM 716 N N . LYS A 1 90 ? -5.323 1.866 1.781 1.00 55.97 90 LYS A N 1
ATOM 717 C CA . LYS A 1 90 ? -5.110 1.307 0.436 1.00 55.97 90 LYS A CA 1
ATOM 718 C C . LYS A 1 90 ? -4.804 2.412 -0.560 1.00 55.97 90 LYS A C 1
ATOM 720 O O . LYS A 1 90 ? -3.867 2.293 -1.343 1.00 55.97 90 LYS A O 1
ATOM 725 N N . ARG A 1 91 ? -5.546 3.519 -0.484 1.00 62.69 91 ARG A N 1
ATOM 726 C CA . ARG A 1 91 ? -5.320 4.701 -1.322 1.00 62.69 91 ARG A CA 1
ATOM 727 C C . ARG A 1 91 ? -3.923 5.285 -1.122 1.00 62.69 91 ARG A C 1
ATOM 729 O O . ARG A 1 91 ? -3.273 5.617 -2.106 1.00 62.69 91 ARG A O 1
ATOM 736 N N . SER A 1 92 ? -3.446 5.375 0.119 1.00 58.06 92 SER A N 1
ATOM 737 C CA . SER A 1 92 ? -2.111 5.888 0.452 1.00 58.06 92 SER A CA 1
ATOM 738 C C . SER A 1 92 ? -0.998 5.010 -0.127 1.00 58.06 92 SER A C 1
ATOM 740 O O . SER A 1 92 ? -0.119 5.510 -0.833 1.00 58.06 92 SER A O 1
ATOM 742 N N . ALA A 1 93 ? -1.084 3.690 0.075 1.00 60.97 93 ALA A N 1
ATOM 743 C CA . ALA A 1 93 ? -0.122 2.736 -0.473 1.00 60.97 93 ALA A CA 1
ATOM 744 C C . ALA A 1 93 ? -0.088 2.770 -2.012 1.00 60.97 93 ALA A C 1
ATOM 746 O O . ALA A 1 93 ? 0.982 2.883 -2.609 1.00 60.97 93 ALA A O 1
ATOM 747 N N . ILE A 1 94 ? -1.262 2.759 -2.653 1.00 69.56 94 ILE A N 1
ATOM 748 C CA . ILE A 1 94 ? -1.391 2.820 -4.115 1.00 69.56 94 ILE A CA 1
ATOM 749 C C . ILE A 1 94 ? -0.847 4.149 -4.654 1.00 69.56 94 ILE A C 1
ATOM 751 O O . ILE A 1 94 ? -0.076 4.155 -5.611 1.00 69.56 94 ILE A O 1
ATOM 755 N N . SER A 1 95 ? -1.167 5.271 -4.005 1.00 71.56 95 SER A N 1
ATOM 756 C CA . SER A 1 95 ? -0.680 6.596 -4.408 1.00 71.56 95 SER A CA 1
ATOM 757 C C . SER A 1 95 ? 0.845 6.696 -4.323 1.00 71.56 95 SER A C 1
ATOM 759 O O . SER A 1 95 ? 1.480 7.234 -5.229 1.00 71.56 95 SER A O 1
ATOM 761 N N . ALA A 1 96 ? 1.456 6.137 -3.274 1.00 67.75 96 ALA A N 1
ATOM 762 C CA . ALA A 1 96 ? 2.909 6.109 -3.122 1.00 67.75 96 ALA A CA 1
ATOM 763 C C . ALA A 1 96 ? 3.591 5.255 -4.207 1.00 67.75 96 ALA A C 1
ATOM 765 O O . ALA A 1 96 ? 4.600 5.674 -4.784 1.00 67.75 96 ALA A O 1
ATOM 766 N N . SER A 1 97 ? 3.026 4.087 -4.527 1.00 73.81 97 SER A N 1
ATOM 767 C CA . SER A 1 97 ? 3.518 3.224 -5.606 1.00 73.81 97 SER A CA 1
ATOM 768 C C . SER A 1 97 ? 3.409 3.897 -6.973 1.00 73.81 97 SER A C 1
ATOM 770 O O . SER A 1 97 ? 4.389 3.919 -7.718 1.00 73.81 97 SER A O 1
ATOM 772 N N . ILE A 1 98 ? 2.265 4.512 -7.282 1.00 74.56 98 ILE A N 1
ATOM 773 C CA . ILE A 1 98 ? 2.051 5.235 -8.543 1.00 74.56 98 ILE A CA 1
ATOM 774 C C . ILE A 1 98 ? 3.027 6.406 -8.669 1.00 74.56 98 ILE A C 1
ATOM 776 O O . ILE A 1 98 ? 3.618 6.606 -9.729 1.00 74.56 98 ILE A O 1
ATOM 780 N N . LEU A 1 99 ? 3.271 7.141 -7.582 1.00 68.25 99 LEU A N 1
ATOM 781 C CA . LEU A 1 99 ? 4.215 8.253 -7.577 1.00 68.25 99 LEU A CA 1
ATOM 782 C C . LEU A 1 99 ? 5.656 7.798 -7.847 1.00 68.25 99 LEU A C 1
ATOM 784 O O . LEU A 1 99 ? 6.377 8.451 -8.601 1.00 68.25 99 LEU A O 1
ATOM 788 N N . ASN A 1 100 ? 6.080 6.671 -7.272 1.00 72.62 100 ASN A N 1
ATOM 789 C CA . ASN A 1 100 ? 7.399 6.109 -7.558 1.00 72.62 100 ASN A CA 1
ATOM 790 C C . ASN A 1 100 ? 7.524 5.666 -9.020 1.00 72.62 100 ASN A C 1
ATOM 792 O O . ASN A 1 100 ? 8.536 5.966 -9.650 1.00 72.62 100 ASN A O 1
ATOM 796 N N . ILE A 1 101 ? 6.486 5.042 -9.584 1.00 75.56 101 ILE A N 1
ATOM 797 C CA . ILE A 1 101 ? 6.465 4.664 -11.003 1.00 75.56 101 ILE A CA 1
ATOM 798 C C . ILE A 1 101 ? 6.549 5.918 -11.887 1.00 75.56 101 ILE A C 1
ATOM 800 O O . ILE A 1 101 ? 7.404 5.988 -12.765 1.00 75.56 101 ILE A O 1
ATOM 804 N N . LYS A 1 102 ? 5.760 6.964 -11.609 1.00 70.25 102 LYS A N 1
ATOM 805 C CA . LYS A 1 102 ? 5.800 8.233 -12.362 1.00 70.25 102 LYS A CA 1
ATOM 806 C C . LYS A 1 102 ? 7.166 8.926 -12.316 1.00 70.25 102 LYS A C 1
ATOM 808 O O . LYS A 1 102 ? 7.591 9.490 -13.327 1.00 70.25 102 LYS A O 1
ATOM 813 N N . ARG A 1 103 ? 7.870 8.852 -11.178 1.00 66.38 103 ARG A N 1
ATOM 814 C CA . ARG A 1 103 ? 9.255 9.341 -11.033 1.00 66.38 103 ARG A CA 1
ATOM 815 C C . ARG A 1 103 ? 10.242 8.519 -11.860 1.00 66.38 103 ARG A C 1
ATOM 817 O O . ARG A 1 103 ? 11.096 9.097 -12.522 1.00 66.38 103 ARG A O 1
ATOM 824 N N . MET A 1 104 ? 10.115 7.190 -11.852 1.00 69.25 104 MET A N 1
ATOM 825 C CA . MET A 1 104 ? 10.957 6.302 -12.665 1.00 69.25 104 MET A CA 1
ATOM 826 C C . MET A 1 104 ? 10.762 6.525 -14.169 1.00 69.25 104 MET A C 1
ATOM 828 O O . MET A 1 104 ? 11.711 6.380 -14.932 1.00 69.25 104 MET A O 1
ATOM 832 N N . LEU A 1 105 ? 9.557 6.918 -14.589 1.00 69.56 105 LEU A N 1
ATOM 833 C CA . LEU A 1 105 ? 9.226 7.222 -15.984 1.00 69.56 105 LEU A CA 1
ATOM 834 C C . LEU A 1 105 ? 9.673 8.626 -16.438 1.00 69.56 105 LEU A C 1
ATOM 836 O O . LEU A 1 105 ? 9.396 9.012 -17.570 1.00 69.56 105 LEU A O 1
ATOM 840 N N . GLY A 1 106 ? 10.355 9.402 -15.586 1.00 61.75 106 GLY A N 1
ATOM 841 C CA . GLY A 1 106 ? 10.906 10.712 -15.954 1.00 61.75 106 GLY A CA 1
ATOM 842 C C . GLY A 1 106 ? 9.864 11.821 -16.133 1.00 61.75 106 GLY A C 1
ATOM 843 O O . GLY A 1 106 ? 10.189 12.885 -16.657 1.00 61.75 106 GLY A O 1
ATOM 844 N N . SER A 1 107 ? 8.616 11.602 -15.701 1.00 50.97 107 SER A N 1
ATOM 845 C CA . SER A 1 107 ? 7.597 12.651 -15.742 1.00 50.97 107 SER A CA 1
ATOM 846 C C . SER A 1 107 ? 7.905 13.718 -14.684 1.00 50.97 107 SER A C 1
ATOM 848 O O . SER A 1 107 ? 7.936 13.443 -13.482 1.00 50.97 107 SER A O 1
ATOM 850 N N . ASN A 1 108 ? 8.133 14.959 -15.121 1.00 45.62 108 ASN A N 1
ATOM 851 C CA . ASN A 1 108 ? 8.221 16.122 -14.238 1.00 45.62 108 ASN A CA 1
ATOM 852 C C . ASN A 1 108 ? 6.811 16.524 -13.779 1.00 45.62 108 ASN A C 1
ATOM 854 O O . ASN A 1 108 ? 6.320 17.599 -14.114 1.00 45.62 108 ASN A O 1
ATOM 858 N N . TYR A 1 109 ? 6.132 15.662 -13.021 1.00 40.84 109 TYR A N 1
ATOM 859 C CA . TYR A 1 109 ? 4.960 16.089 -12.261 1.00 40.84 109 TYR A CA 1
ATOM 860 C C . TYR A 1 109 ? 5.437 16.961 -11.096 1.00 40.84 109 TYR A C 1
ATOM 862 O O . TYR A 1 109 ? 5.720 16.478 -10.000 1.00 40.84 109 TYR A O 1
ATOM 870 N N . THR A 1 110 ? 5.516 18.272 -11.323 1.00 37.06 110 THR A N 1
ATOM 871 C CA . THR A 1 110 ? 5.433 19.248 -10.236 1.00 37.06 110 THR A CA 1
ATOM 872 C C . THR A 1 110 ? 3.976 19.328 -9.811 1.00 37.06 110 THR A C 1
ATOM 874 O O . THR A 1 110 ? 3.188 20.089 -10.370 1.00 37.06 110 THR A O 1
ATOM 877 N N . VAL A 1 111 ? 3.596 18.509 -8.834 1.00 42.41 111 VAL A N 1
ATOM 878 C CA . VAL A 1 111 ? 2.376 18.760 -8.063 1.00 42.41 111 VAL A CA 1
ATOM 879 C C . VAL A 1 111 ? 2.537 20.142 -7.414 1.00 42.41 111 VAL A C 1
ATOM 881 O O . VAL A 1 111 ? 3.614 20.405 -6.865 1.00 42.41 111 VAL A O 1
ATOM 884 N N . PRO A 1 112 ? 1.528 21.035 -7.449 1.00 33.66 112 PRO A N 1
ATOM 885 C CA . PRO A 1 112 ? 1.519 22.184 -6.562 1.00 33.66 112 PRO A CA 1
ATOM 886 C C . PRO A 1 112 ? 1.642 21.622 -5.155 1.00 33.66 112 PRO A C 1
ATOM 888 O O . PRO A 1 112 ? 0.852 20.777 -4.733 1.00 33.66 112 PRO A O 1
ATOM 891 N N . TYR A 1 113 ? 2.711 22.021 -4.488 1.00 35.84 113 TYR A N 1
ATOM 892 C CA . TYR A 1 113 ? 3.035 21.612 -3.142 1.00 35.84 113 TYR A CA 1
ATOM 893 C C . TYR A 1 113 ? 1.893 22.088 -2.231 1.00 35.84 113 TYR A C 1
ATOM 895 O O . TYR A 1 113 ? 1.887 23.240 -1.801 1.00 35.84 113 TYR A O 1
ATOM 903 N N . ASP A 1 114 ? 0.917 21.228 -1.931 1.00 34.25 114 ASP A N 1
ATOM 904 C CA . ASP A 1 114 ? 0.124 21.412 -0.721 1.00 34.25 114 ASP A CA 1
ATOM 905 C C . ASP A 1 114 ? 1.025 21.011 0.448 1.00 34.25 114 ASP A C 1
ATOM 907 O O . ASP A 1 114 ? 1.084 19.869 0.903 1.00 34.25 114 ASP A O 1
ATOM 911 N N . ASN A 1 115 ? 1.822 21.990 0.868 1.00 33.44 115 ASN A N 1
ATOM 912 C CA . ASN A 1 115 ? 2.779 21.920 1.966 1.00 33.44 115 ASN A CA 1
ATOM 913 C C . ASN A 1 115 ? 2.078 21.862 3.338 1.00 33.44 115 ASN A C 1
ATOM 915 O O . ASN A 1 115 ? 2.711 22.097 4.361 1.00 33.44 115 ASN A O 1
ATOM 919 N N . ASN A 1 116 ? 0.771 21.578 3.364 1.00 32.38 116 ASN A N 1
ATOM 920 C CA . ASN A 1 116 ? -0.052 21.495 4.564 1.00 32.38 116 ASN A CA 1
ATOM 921 C C . ASN A 1 116 ? -0.457 20.058 4.931 1.00 32.38 116 ASN A C 1
ATOM 923 O O . ASN A 1 116 ? -1.348 19.847 5.758 1.00 32.38 116 ASN A O 1
ATOM 927 N N . TYR A 1 117 ? 0.220 19.047 4.380 1.00 37.56 117 TYR A N 1
ATOM 928 C CA . TYR A 1 117 ? 0.154 17.703 4.944 1.00 37.56 117 TYR A CA 1
ATOM 929 C C . TYR A 1 117 ? 1.063 17.654 6.175 1.00 37.56 117 TYR A C 1
ATOM 931 O O . TYR A 1 117 ? 2.284 17.643 6.042 1.00 37.56 117 TYR A O 1
ATOM 939 N N . TYR A 1 118 ? 0.424 17.727 7.346 1.00 33.59 118 TYR A N 1
ATOM 940 C CA . TYR A 1 118 ? 0.938 17.618 8.717 1.00 33.59 118 TYR A CA 1
ATOM 941 C C . TYR A 1 118 ? 2.337 16.990 8.863 1.00 33.59 118 TYR A C 1
ATOM 943 O O . TYR A 1 118 ? 2.637 16.031 8.148 1.00 33.59 118 TYR A O 1
ATOM 951 N N . PRO A 1 119 ? 3.167 17.460 9.829 1.00 35.84 119 PRO A N 1
ATOM 952 C CA . PRO A 1 119 ? 4.479 16.870 10.110 1.00 35.84 119 PRO A CA 1
ATOM 953 C C . PRO A 1 119 ? 4.317 15.359 10.142 1.00 35.84 119 PRO A C 1
ATOM 955 O O . PRO A 1 119 ? 3.524 14.878 10.944 1.00 35.84 119 PRO A O 1
ATOM 958 N N . GLN A 1 120 ? 4.965 14.674 9.193 1.00 46.38 120 GLN A N 1
ATOM 959 C CA . GLN A 1 120 ? 4.725 13.273 8.849 1.00 46.38 120 GLN A CA 1
ATOM 960 C C . GLN A 1 120 ? 4.782 12.426 10.121 1.00 46.38 120 GLN A C 1
ATOM 962 O O . GLN A 1 120 ? 5.856 11.991 10.542 1.00 46.38 120 GLN A O 1
ATOM 967 N N . GLU A 1 121 ? 3.634 12.227 10.770 1.00 53.75 121 GLU A N 1
ATOM 968 C CA . GLU A 1 121 ? 3.517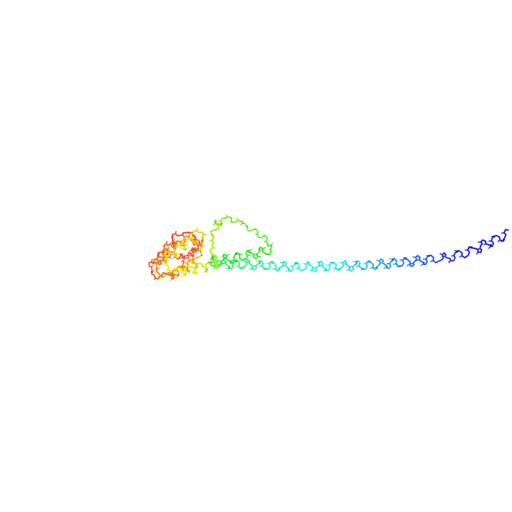 11.262 11.842 1.00 53.75 121 GLU A CA 1
ATOM 969 C C . GLU A 1 121 ? 3.811 9.927 11.171 1.00 53.75 121 GLU A C 1
ATOM 971 O O . GLU A 1 121 ? 3.095 9.499 10.265 1.00 53.75 121 GLU A O 1
ATOM 976 N N . ARG A 1 122 ? 4.947 9.326 11.529 1.00 72.19 122 ARG A N 1
ATOM 977 C CA . ARG A 1 122 ? 5.411 8.073 10.942 1.00 72.19 122 ARG A CA 1
ATOM 978 C C . ARG A 1 122 ? 4.275 7.060 11.027 1.00 72.19 122 ARG A C 1
ATOM 980 O O . ARG A 1 122 ? 3.832 6.735 12.120 1.00 72.19 122 ARG A O 1
ATOM 987 N N . VAL A 1 123 ? 3.816 6.557 9.892 1.00 76.56 123 VAL A N 1
ATOM 988 C CA . VAL A 1 123 ? 2.788 5.513 9.851 1.00 76.56 123 VAL A CA 1
ATOM 989 C C . VAL A 1 123 ? 3.471 4.155 9.908 1.00 76.56 123 VAL A C 1
ATOM 991 O O . VAL A 1 123 ? 4.479 3.952 9.227 1.00 76.56 123 VAL A O 1
ATOM 994 N N . MET A 1 124 ? 2.965 3.231 10.725 1.00 79.62 124 MET A N 1
ATOM 995 C CA . MET A 1 124 ? 3.527 1.878 10.780 1.00 79.62 124 MET A CA 1
ATOM 996 C C . MET A 1 124 ? 3.226 1.131 9.475 1.00 79.62 124 MET A C 1
ATOM 998 O O . MET A 1 124 ? 2.062 0.993 9.102 1.00 79.62 124 MET A O 1
ATOM 1002 N N . ASN A 1 125 ? 4.261 0.643 8.783 1.00 78.25 125 ASN A N 1
ATOM 1003 C CA . ASN A 1 125 ? 4.067 -0.193 7.593 1.00 78.25 125 ASN A CA 1
ATOM 1004 C C . ASN A 1 125 ? 3.753 -1.650 7.973 1.00 78.25 125 ASN A C 1
ATOM 1006 O O . ASN A 1 125 ? 4.057 -2.077 9.084 1.00 78.25 125 ASN A O 1
ATOM 1010 N N . ASP A 1 126 ? 3.204 -2.422 7.036 1.00 69.75 126 ASP A N 1
ATOM 1011 C CA . ASP A 1 126 ? 2.698 -3.779 7.291 1.00 69.75 126 ASP A CA 1
ATOM 1012 C C . ASP A 1 126 ? 3.764 -4.730 7.846 1.00 69.75 126 ASP A C 1
ATOM 1014 O O . ASP A 1 126 ? 3.534 -5.424 8.830 1.00 69.75 126 ASP A O 1
ATOM 1018 N N . ARG A 1 127 ? 4.983 -4.708 7.293 1.00 68.56 127 ARG A N 1
ATOM 1019 C CA . ARG A 1 127 ? 6.071 -5.581 7.761 1.00 68.56 127 ARG A CA 1
ATOM 1020 C C . ARG A 1 127 ? 6.500 -5.242 9.188 1.00 68.56 127 ARG A C 1
ATOM 1022 O O . ARG A 1 127 ? 6.842 -6.126 9.973 1.00 68.56 127 ARG A O 1
ATOM 1029 N N . GLU A 1 128 ? 6.552 -3.960 9.526 1.00 76.50 128 GLU A N 1
ATOM 1030 C CA . GLU A 1 128 ? 6.819 -3.516 10.894 1.00 76.50 128 GLU A CA 1
ATOM 1031 C C . GLU A 1 128 ? 5.657 -3.865 11.828 1.00 76.50 128 GLU A C 1
ATOM 1033 O O . GLU A 1 128 ? 5.896 -4.296 12.957 1.00 76.50 128 GLU A O 1
ATOM 1038 N N . PHE A 1 129 ? 4.422 -3.732 11.345 1.00 85.81 129 PHE A N 1
ATOM 1039 C CA . PHE A 1 129 ? 3.208 -4.049 12.082 1.00 85.81 129 PHE A CA 1
ATOM 1040 C C . PHE A 1 129 ? 3.095 -5.543 12.403 1.00 85.81 129 PHE A C 1
ATOM 1042 O O . PHE A 1 129 ? 2.815 -5.896 13.547 1.00 85.81 129 PHE A O 1
ATOM 1049 N N . ASP A 1 130 ? 3.416 -6.426 11.459 1.00 83.75 130 ASP A N 1
ATOM 1050 C CA . ASP A 1 130 ? 3.432 -7.875 11.678 1.00 83.75 130 ASP A CA 1
ATOM 1051 C C . ASP A 1 130 ? 4.393 -8.256 12.810 1.00 83.75 130 ASP A C 1
ATOM 1053 O O . ASP A 1 130 ? 4.035 -8.982 13.742 1.00 83.75 130 ASP A O 1
ATOM 1057 N N . ASN A 1 131 ? 5.608 -7.700 12.785 1.00 86.25 131 ASN A N 1
ATOM 1058 C CA . ASN A 1 131 ? 6.594 -7.897 13.849 1.00 86.25 131 ASN A CA 1
ATOM 1059 C C . ASN A 1 131 ? 6.113 -7.318 15.186 1.00 86.25 131 ASN A C 1
ATOM 1061 O O . ASN A 1 131 ? 6.319 -7.919 16.244 1.00 86.25 131 ASN A O 1
ATOM 1065 N N . PHE A 1 132 ? 5.442 -6.168 15.148 1.00 90.75 132 PHE A N 1
ATOM 1066 C CA . PHE A 1 132 ? 4.874 -5.539 16.331 1.00 90.75 132 PHE A CA 1
ATOM 1067 C C . PHE A 1 132 ? 3.770 -6.409 16.955 1.00 90.75 132 PHE A C 1
ATOM 1069 O O . PHE A 1 132 ? 3.836 -6.711 18.148 1.00 90.75 132 PHE A O 1
ATOM 1076 N N . ILE A 1 133 ? 2.827 -6.921 16.162 1.00 92.50 133 ILE A N 1
ATOM 1077 C CA . ILE A 1 133 ? 1.784 -7.851 16.619 1.00 92.50 133 ILE A CA 1
ATOM 1078 C C . ILE A 1 133 ? 2.389 -9.141 17.179 1.00 92.50 133 ILE A C 1
ATOM 1080 O O . ILE A 1 133 ? 1.942 -9.618 18.225 1.00 92.50 133 ILE A O 1
ATOM 1084 N N . LEU A 1 134 ? 3.422 -9.696 16.538 1.00 90.75 134 LEU A N 1
ATOM 1085 C CA . LEU A 1 134 ? 4.136 -10.862 17.064 1.00 90.75 134 LEU A CA 1
ATOM 1086 C C . LEU A 1 134 ? 4.745 -10.578 18.442 1.00 90.75 134 LEU A C 1
ATOM 1088 O O . LEU A 1 134 ? 4.578 -11.388 19.354 1.00 90.75 134 LEU A O 1
ATOM 1092 N N . SER A 1 135 ? 5.371 -9.414 18.635 1.00 93.12 135 SER A N 1
ATOM 1093 C CA . SER A 1 135 ? 5.942 -9.043 19.937 1.00 93.12 135 SER A CA 1
ATOM 1094 C C . SER A 1 135 ? 4.874 -8.835 21.023 1.00 93.12 135 SER A C 1
ATOM 1096 O O . SER A 1 135 ? 5.053 -9.281 22.160 1.00 93.12 135 SER A O 1
ATOM 1098 N N . ILE A 1 136 ? 3.715 -8.265 20.668 1.00 93.19 136 ILE A N 1
ATOM 1099 C CA . ILE A 1 136 ? 2.553 -8.150 21.561 1.00 93.19 136 ILE A CA 1
ATOM 1100 C C . ILE A 1 136 ? 2.047 -9.539 21.969 1.00 93.19 136 ILE A C 1
ATOM 1102 O O . ILE A 1 136 ? 1.736 -9.744 23.140 1.00 93.19 136 ILE A O 1
ATOM 1106 N N . LYS A 1 137 ? 1.963 -10.492 21.030 1.00 91.56 137 LYS A N 1
ATOM 1107 C CA . LYS A 1 137 ? 1.498 -11.868 21.291 1.00 91.56 137 LYS A CA 1
ATOM 1108 C C . LYS A 1 137 ? 2.458 -12.666 22.174 1.00 91.56 137 LYS A C 1
ATOM 1110 O O . LYS A 1 137 ? 2.007 -13.482 22.970 1.00 91.56 137 LYS A O 1
ATOM 1115 N N . GLN A 1 138 ? 3.763 -12.445 22.030 1.00 92.56 138 GLN A N 1
ATOM 1116 C CA . GLN A 1 138 ? 4.797 -13.110 22.835 1.00 92.56 138 GLN A CA 1
ATOM 1117 C C . GLN A 1 138 ? 4.886 -12.560 24.265 1.00 92.56 138 GLN A C 1
ATOM 1119 O O . GLN A 1 138 ? 5.452 -13.205 25.146 1.00 92.56 138 GLN A O 1
ATOM 1124 N N . THR A 1 139 ? 4.328 -11.376 24.510 1.00 91.50 139 THR A N 1
ATOM 1125 C CA . THR A 1 139 ? 4.338 -10.741 25.826 1.00 91.50 139 THR A CA 1
ATOM 1126 C C . THR A 1 139 ? 3.157 -11.250 26.657 1.00 91.50 139 THR A C 1
ATOM 1128 O O . THR A 1 139 ? 2.007 -11.155 26.242 1.00 91.50 139 THR A O 1
ATOM 1131 N N . SER A 1 140 ? 3.425 -11.790 27.848 1.00 85.50 140 SER A N 1
ATOM 1132 C CA . SER A 1 140 ? 2.421 -12.517 28.639 1.00 85.50 140 SER A CA 1
ATOM 1133 C C . SER A 1 140 ? 1.502 -11.630 29.486 1.00 85.50 140 SER A C 1
ATOM 1135 O O . SER A 1 140 ? 0.338 -11.976 29.675 1.00 85.50 140 SER A O 1
ATOM 1137 N N . SER A 1 141 ? 1.987 -10.495 29.999 1.00 92.38 141 SER A N 1
ATOM 1138 C CA . SER A 1 141 ? 1.198 -9.615 30.872 1.00 92.38 141 SER A CA 1
ATOM 1139 C C . SER A 1 141 ? 0.561 -8.450 30.115 1.00 92.38 141 SER A C 1
ATOM 1141 O O . SER A 1 141 ? 1.168 -7.852 29.221 1.00 92.38 141 SER A O 1
ATOM 1143 N N . PHE A 1 142 ? -0.664 -8.088 30.509 1.00 92.06 142 PHE A N 1
ATOM 1144 C CA . PHE A 1 142 ? -1.368 -6.930 29.954 1.00 92.06 142 PHE A CA 1
ATOM 1145 C C . PHE A 1 142 ? -0.559 -5.639 30.123 1.00 92.06 142 PHE A C 1
ATOM 1147 O O . PHE A 1 142 ? -0.406 -4.899 29.157 1.00 92.06 142 PHE A O 1
ATOM 1154 N N . ASP A 1 143 ? 0.014 -5.392 31.303 1.00 92.69 143 ASP A N 1
ATOM 1155 C CA . ASP A 1 143 ? 0.745 -4.149 31.581 1.00 92.69 143 ASP A CA 1
ATOM 1156 C C . ASP A 1 143 ? 1.979 -3.983 30.684 1.00 92.69 143 ASP A C 1
ATOM 1158 O O . ASP A 1 143 ? 2.243 -2.890 30.179 1.00 92.69 143 ASP A O 1
ATOM 1162 N N . ALA A 1 144 ? 2.710 -5.071 30.415 1.00 93.19 144 ALA A N 1
ATOM 1163 C CA . ALA A 1 144 ? 3.858 -5.034 29.513 1.00 93.19 144 ALA A CA 1
ATOM 1164 C C . ALA A 1 144 ? 3.427 -4.783 28.059 1.00 93.19 144 ALA A C 1
ATOM 1166 O O . ALA A 1 144 ? 4.026 -3.953 27.372 1.00 93.19 144 ALA A O 1
ATOM 1167 N N . ARG A 1 145 ? 2.344 -5.430 27.607 1.00 93.62 145 ARG A N 1
ATOM 1168 C CA . ARG A 1 145 ? 1.754 -5.188 26.278 1.00 93.62 145 ARG A CA 1
ATOM 1169 C C . ARG A 1 145 ? 1.260 -3.749 26.141 1.00 93.62 145 ARG A C 1
ATOM 1171 O O . ARG A 1 145 ? 1.548 -3.085 25.149 1.00 93.62 145 ARG A O 1
ATOM 1178 N N . PHE A 1 146 ? 0.565 -3.239 27.154 1.00 94.19 146 PHE A N 1
ATOM 1179 C CA . PHE A 1 146 ? 0.079 -1.865 27.204 1.00 94.19 146 PHE A CA 1
ATOM 1180 C C . PHE A 1 146 ? 1.233 -0.859 27.133 1.00 94.19 146 PHE A C 1
ATOM 1182 O O . PHE A 1 146 ? 1.149 0.126 26.399 1.00 94.19 146 PHE A O 1
ATOM 1189 N N . MET A 1 147 ? 2.339 -1.121 27.835 1.00 93.31 147 MET A N 1
ATOM 1190 C CA . MET A 1 147 ? 3.538 -0.283 27.791 1.00 93.31 147 MET A CA 1
ATOM 1191 C C . MET A 1 147 ? 4.204 -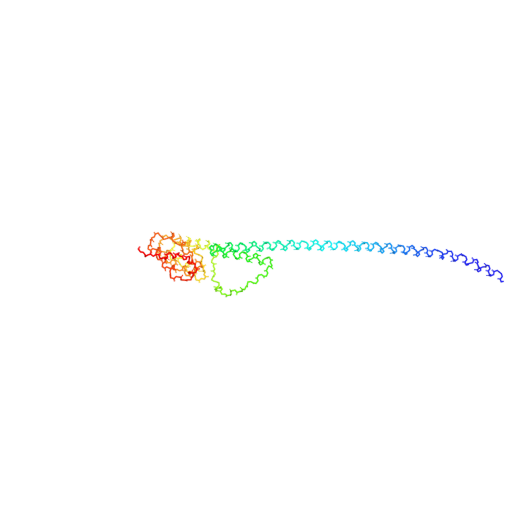0.288 26.409 1.00 93.31 147 MET A C 1
ATOM 1193 O O . MET A 1 147 ? 4.595 0.772 25.921 1.00 93.31 147 MET A O 1
ATOM 1197 N N . GLN A 1 148 ? 4.301 -1.451 25.757 1.00 92.62 148 GLN A N 1
ATOM 1198 C CA . GLN A 1 148 ? 4.810 -1.560 24.385 1.00 92.62 148 GLN A CA 1
ATOM 1199 C C . GLN A 1 148 ? 3.957 -0.745 23.408 1.00 92.62 148 GLN A C 1
ATOM 1201 O O . GLN A 1 148 ? 4.500 0.058 22.648 1.00 92.62 148 GLN A O 1
ATOM 1206 N N . ILE A 1 149 ? 2.629 -0.886 23.478 1.00 94.06 149 ILE A N 1
ATOM 1207 C CA . ILE A 1 149 ? 1.695 -0.131 22.632 1.00 94.06 149 ILE A CA 1
ATOM 1208 C C . ILE A 1 149 ? 1.815 1.368 22.904 1.00 94.06 149 ILE A C 1
ATOM 1210 O O . ILE A 1 149 ? 2.002 2.148 21.975 1.00 94.06 149 ILE A O 1
ATOM 1214 N N . SER A 1 150 ? 1.822 1.768 24.175 1.00 92.25 150 SER A N 1
ATOM 1215 C CA . SER A 1 150 ? 1.987 3.168 24.583 1.00 92.25 150 SER A CA 1
ATOM 1216 C C . SER A 1 150 ? 3.314 3.775 24.124 1.00 92.25 150 SER A C 1
ATOM 1218 O O . SER A 1 150 ? 3.405 4.978 23.903 1.00 92.25 150 SER A O 1
ATOM 1220 N N . LYS A 1 151 ? 4.378 2.971 24.013 1.00 90.56 151 LYS A N 1
ATOM 1221 C CA . LYS A 1 151 ? 5.668 3.430 23.487 1.00 90.56 151 LYS A CA 1
ATOM 1222 C C . LYS A 1 151 ? 5.605 3.625 21.974 1.00 90.56 151 LYS A C 1
ATOM 1224 O O . LYS A 1 151 ? 6.150 4.610 21.481 1.00 90.56 151 LYS A O 1
ATOM 1229 N N . ALA A 1 152 ? 4.940 2.720 21.259 1.00 88.31 152 ALA A N 1
ATOM 1230 C CA . ALA A 1 152 ? 4.771 2.811 19.814 1.00 88.31 152 ALA A CA 1
ATOM 1231 C C . ALA A 1 152 ? 3.925 4.035 19.414 1.00 88.31 152 ALA A C 1
ATOM 1233 O O . ALA A 1 152 ? 4.332 4.794 18.538 1.00 88.31 152 ALA A O 1
ATOM 1234 N N . THR A 1 153 ? 2.823 4.306 20.120 1.00 89.38 153 THR A N 1
ATOM 1235 C CA . THR A 1 153 ? 1.906 5.427 19.822 1.00 89.38 153 THR A CA 1
ATOM 1236 C C . THR A 1 153 ? 2.506 6.820 20.009 1.00 89.38 153 THR A C 1
ATOM 1238 O O . THR A 1 153 ? 1.973 7.796 19.484 1.00 89.38 153 THR A O 1
ATOM 1241 N N . ARG A 1 154 ? 3.630 6.956 20.726 1.00 85.94 154 ARG A N 1
ATOM 1242 C CA . ARG A 1 154 ? 4.304 8.259 20.900 1.00 85.94 154 ARG A CA 1
ATOM 1243 C C . ARG A 1 154 ? 4.834 8.822 19.588 1.00 85.94 154 ARG A C 1
ATOM 1245 O O . ARG A 1 154 ? 4.760 10.026 19.373 1.00 85.94 154 ARG A O 1
ATOM 1252 N N . ASN A 1 155 ? 5.364 7.948 18.738 1.00 79.69 155 ASN A N 1
ATOM 1253 C CA . ASN A 1 155 ? 6.107 8.335 17.541 1.00 79.69 155 ASN A CA 1
ATOM 1254 C C . ASN A 1 155 ? 5.497 7.750 16.270 1.00 79.69 155 ASN A C 1
ATOM 1256 O O . ASN A 1 155 ? 6.120 7.820 15.213 1.00 79.69 155 ASN A O 1
ATOM 1260 N N . THR A 1 156 ? 4.367 7.054 16.367 1.00 83.62 156 THR A N 1
ATOM 1261 C CA . THR A 1 156 ? 3.803 6.320 15.240 1.00 83.62 156 THR A CA 1
ATOM 1262 C C . THR A 1 156 ? 2.288 6.368 15.263 1.00 83.62 156 THR A C 1
ATOM 1264 O O . THR A 1 156 ? 1.672 6.208 16.318 1.00 83.62 156 THR A O 1
ATOM 1267 N N . SER A 1 157 ? 1.727 6.594 14.082 1.00 84.69 157 SER A N 1
ATOM 1268 C CA . SER A 1 157 ? 0.293 6.599 13.823 1.00 84.69 157 SER A CA 1
ATOM 1269 C C . SER A 1 157 ? -0.110 5.305 13.123 1.00 84.69 157 SER A C 1
ATOM 1271 O O . SER A 1 157 ? 0.714 4.637 12.487 1.00 84.69 157 SER A O 1
ATOM 1273 N N . PHE A 1 158 ? -1.370 4.927 13.295 1.00 84.00 158 PHE A N 1
ATOM 1274 C CA . PHE A 1 158 ? -1.905 3.635 12.877 1.00 84.00 158 PHE A CA 1
ATOM 1275 C C . PHE A 1 158 ? -3.145 3.837 12.018 1.00 84.00 158 PHE A C 1
ATOM 1277 O O . PHE A 1 158 ? -3.907 4.785 12.221 1.00 84.00 158 PHE A O 1
ATOM 1284 N N . TYR A 1 159 ? -3.370 2.923 11.085 1.00 82.69 159 TYR A N 1
ATOM 1285 C CA . TYR A 1 159 ? -4.666 2.824 10.427 1.00 82.69 159 TYR A CA 1
ATOM 1286 C C . TYR A 1 159 ? -5.680 2.096 11.322 1.00 82.69 159 TYR A C 1
ATOM 1288 O O . TYR A 1 159 ? -5.317 1.364 12.246 1.00 82.69 159 TYR A O 1
ATOM 1296 N N . MET A 1 160 ? -6.969 2.328 11.101 1.00 82.94 160 MET A N 1
ATOM 1297 C CA . MET A 1 160 ? -8.037 1.834 11.968 1.00 82.94 160 MET A CA 1
ATOM 1298 C C . MET A 1 160 ? -8.155 0.305 11.952 1.00 82.94 160 MET A C 1
ATOM 1300 O O . MET A 1 160 ? -8.508 -0.302 12.960 1.00 82.94 160 MET A O 1
ATOM 1304 N N . ASP A 1 161 ? -7.825 -0.322 10.830 1.00 84.06 161 ASP A N 1
ATOM 1305 C CA . ASP A 1 161 ? -7.657 -1.767 10.674 1.00 84.06 161 ASP A CA 1
ATOM 1306 C C . ASP A 1 161 ? -6.470 -2.307 11.491 1.00 84.06 161 ASP A C 1
ATOM 1308 O O . ASP A 1 161 ? -6.618 -3.291 12.212 1.00 84.06 161 ASP A O 1
ATOM 1312 N N . GLN A 1 162 ? -5.331 -1.613 11.509 1.00 87.81 162 GLN A N 1
ATOM 1313 C CA . GLN A 1 162 ? -4.222 -1.952 12.411 1.00 87.81 162 GLN A CA 1
ATOM 1314 C C . GLN A 1 162 ? -4.631 -1.812 13.890 1.00 87.81 162 GLN A C 1
ATOM 1316 O O . GLN A 1 162 ? -4.296 -2.656 14.725 1.00 87.81 162 GLN A O 1
ATOM 1321 N N . ILE A 1 163 ? -5.392 -0.768 14.238 1.00 92.56 163 ILE A N 1
ATOM 1322 C CA . ILE A 1 163 ? -5.946 -0.590 15.591 1.00 92.56 163 ILE A CA 1
ATOM 1323 C C . ILE A 1 163 ? -6.900 -1.739 15.937 1.00 92.56 163 ILE A C 1
ATOM 1325 O O . ILE A 1 163 ? -6.829 -2.278 17.044 1.00 92.56 163 ILE A O 1
ATOM 1329 N N . HIS A 1 164 ? -7.763 -2.142 15.002 1.00 93.00 164 HIS A N 1
ATOM 1330 C CA . HIS A 1 164 ? -8.654 -3.293 15.153 1.00 93.00 164 HIS A CA 1
ATOM 1331 C C . HIS A 1 164 ? -7.871 -4.565 15.474 1.00 93.00 164 HIS A C 1
ATOM 1333 O O . HIS A 1 164 ? -8.148 -5.221 16.482 1.00 93.00 164 HIS A O 1
ATOM 1339 N N . ASP A 1 165 ? -6.834 -4.855 14.692 1.00 92.81 165 ASP A N 1
ATOM 1340 C CA . ASP A 1 165 ? -6.006 -6.045 14.866 1.00 92.81 165 ASP A CA 1
ATOM 1341 C C . ASP A 1 165 ? -5.249 -6.054 16.196 1.00 92.81 165 ASP A C 1
ATOM 1343 O O . ASP A 1 165 ? -5.142 -7.113 16.827 1.00 92.81 165 ASP A O 1
ATOM 1347 N N . ILE A 1 166 ? -4.778 -4.891 16.670 1.00 94.50 166 ILE A N 1
ATOM 1348 C CA . ILE A 1 166 ? -4.197 -4.750 18.013 1.00 94.50 166 ILE A CA 1
ATOM 1349 C C . ILE A 1 166 ? -5.253 -5.069 19.078 1.00 94.50 166 ILE A C 1
ATOM 1351 O O . ILE A 1 166 ? -5.002 -5.878 19.974 1.00 94.50 166 ILE A O 1
ATOM 1355 N N . LEU A 1 167 ? -6.438 -4.457 18.994 1.00 94.38 167 LEU A N 1
ATOM 1356 C CA . LEU A 1 167 ? -7.511 -4.627 19.980 1.00 94.38 167 LEU A CA 1
ATOM 1357 C C . LEU A 1 167 ? -8.036 -6.064 20.032 1.00 94.38 167 LEU A C 1
ATOM 1359 O O . LEU A 1 167 ? -8.352 -6.568 21.112 1.00 94.38 167 LEU A O 1
ATOM 1363 N N . LYS A 1 168 ? -8.064 -6.754 18.891 1.00 93.31 168 LYS A N 1
ATOM 1364 C CA . LYS A 1 168 ? -8.453 -8.163 18.773 1.00 93.31 168 LYS A CA 1
ATOM 1365 C C . LYS A 1 168 ? -7.551 -9.108 19.572 1.00 93.31 168 LYS A C 1
ATOM 1367 O O . LYS A 1 168 ? -7.971 -10.210 19.910 1.00 93.31 168 LYS A O 1
ATOM 1372 N N . GLN A 1 169 ? -6.338 -8.680 19.933 1.00 93.12 169 GLN A N 1
ATOM 1373 C CA . GLN A 1 169 ? -5.427 -9.472 20.763 1.00 93.12 169 GLN A CA 1
ATOM 1374 C C . GLN A 1 169 ? -5.786 -9.467 22.265 1.00 93.12 169 GLN A C 1
ATOM 1376 O O . GLN A 1 169 ? -5.035 -10.030 23.069 1.00 93.12 169 GLN A O 1
ATOM 1381 N N . PHE A 1 170 ? -6.865 -8.791 22.671 1.00 91.88 170 PHE A N 1
ATOM 1382 C CA . PHE A 1 170 ? -7.277 -8.648 24.069 1.00 91.88 170 PHE A CA 1
ATOM 1383 C C . PHE A 1 170 ? -8.697 -9.170 24.266 1.00 91.88 170 PHE A C 1
ATOM 1385 O O . PHE A 1 170 ? -9.63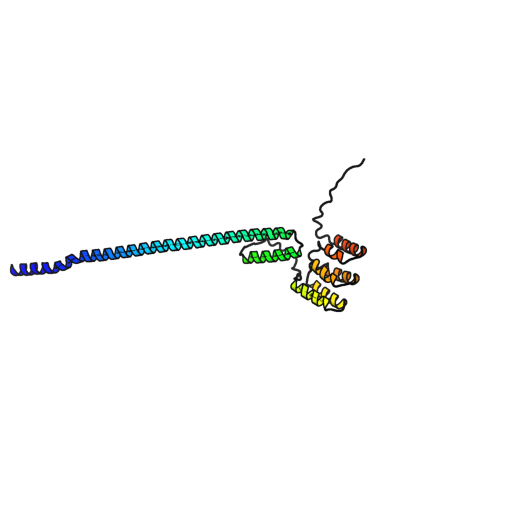4 -8.745 23.588 1.00 91.88 170 PHE A O 1
ATOM 1392 N N . ASN A 1 171 ? -8.869 -10.077 25.228 1.00 87.62 171 ASN A N 1
ATOM 1393 C CA . ASN A 1 171 ? -10.139 -10.768 25.456 1.00 87.62 171 ASN A CA 1
ATOM 1394 C C . ASN A 1 171 ? -11.111 -9.934 26.296 1.00 87.62 171 ASN A C 1
ATOM 1396 O O . ASN A 1 171 ? -12.324 -9.974 26.063 1.00 87.62 171 ASN A O 1
ATOM 1400 N N . PHE A 1 172 ? -10.595 -9.136 27.230 1.00 88.56 172 PHE A N 1
ATOM 1401 C CA . PHE A 1 172 ? -11.413 -8.344 28.139 1.00 88.56 172 PHE A CA 1
ATOM 1402 C C . PHE A 1 172 ? -11.711 -6.964 27.555 1.00 88.56 172 PHE A C 1
ATOM 1404 O O . PHE A 1 172 ? -10.835 -6.279 27.025 1.00 88.56 172 PHE A O 1
ATOM 1411 N N . SER A 1 173 ? -12.961 -6.516 27.661 1.00 85.62 173 SER A N 1
ATOM 1412 C CA . SER A 1 173 ? -13.344 -5.223 27.094 1.00 85.62 173 SER A CA 1
ATOM 1413 C C . SER A 1 173 ? -12.746 -4.034 27.850 1.00 85.62 173 SER A C 1
ATOM 1415 O O . SER A 1 173 ? -12.456 -3.005 27.245 1.00 85.62 173 SER A O 1
ATOM 1417 N N . SER A 1 174 ? -12.468 -4.186 29.148 1.00 88.88 174 SER A N 1
ATOM 1418 C CA . SER A 1 174 ? -11.728 -3.205 29.950 1.00 88.88 174 SER A CA 1
ATOM 1419 C C . SER A 1 174 ? -10.318 -2.947 29.401 1.00 88.88 174 SER A C 1
ATOM 1421 O O . SER A 1 174 ? -9.891 -1.795 29.329 1.00 88.88 174 SER A O 1
ATOM 1423 N N . GLU A 1 175 ? -9.622 -3.996 28.956 1.00 92.00 175 GLU A N 1
ATOM 1424 C CA . GLU A 1 175 ? -8.309 -3.916 28.307 1.00 92.00 175 GLU A CA 1
ATOM 1425 C C . GLU A 1 175 ? -8.410 -3.237 26.940 1.00 92.00 175 GLU A C 1
ATOM 1427 O O . GLU A 1 175 ? -7.678 -2.282 26.671 1.00 92.00 175 GLU A O 1
ATOM 1432 N N . ARG A 1 176 ? -9.373 -3.668 26.110 1.00 92.81 176 ARG A N 1
ATOM 1433 C CA . ARG A 1 176 ? -9.634 -3.049 24.801 1.00 92.81 176 ARG A CA 1
ATOM 1434 C C . ARG A 1 176 ? -9.936 -1.560 24.931 1.00 92.81 176 ARG A C 1
ATOM 1436 O O . ARG A 1 176 ? -9.406 -0.765 24.169 1.00 92.81 176 ARG A O 1
ATOM 1443 N N . ASN A 1 177 ? -10.735 -1.163 25.919 1.00 90.38 177 ASN A N 1
ATOM 1444 C CA . ASN A 1 177 ? -11.058 0.242 26.166 1.00 90.38 177 ASN A CA 1
ATOM 1445 C C . ASN A 1 177 ? -9.810 1.067 26.508 1.00 90.38 177 ASN A C 1
ATOM 1447 O O . ASN A 1 177 ? -9.593 2.103 25.888 1.00 90.38 177 ASN A O 1
ATOM 1451 N N . LYS A 1 178 ? -8.951 0.583 27.418 1.00 91.06 178 LYS A N 1
ATOM 1452 C CA . LYS A 1 178 ? -7.695 1.273 27.766 1.00 91.06 178 LYS A CA 1
ATOM 1453 C C . LYS A 1 178 ? -6.776 1.450 26.556 1.00 91.06 178 LYS A C 1
ATOM 1455 O O . LYS A 1 178 ? -6.169 2.502 26.392 1.00 91.06 178 LYS A O 1
ATOM 1460 N N . ILE A 1 179 ? -6.667 0.419 25.721 1.00 93.62 179 ILE A N 1
ATOM 1461 C CA . ILE A 1 179 ? -5.796 0.431 24.541 1.00 93.62 179 ILE A CA 1
ATOM 1462 C C . ILE A 1 179 ? -6.376 1.298 23.422 1.00 93.62 179 ILE A C 1
ATOM 1464 O O . ILE A 1 179 ? -5.645 2.043 22.774 1.00 93.62 179 ILE A O 1
ATOM 1468 N N . ARG A 1 180 ? -7.694 1.265 23.218 1.00 91.75 180 ARG A N 1
ATOM 1469 C CA . ARG A 1 180 ? -8.375 2.149 22.269 1.00 91.75 180 ARG A CA 1
ATOM 1470 C C . ARG A 1 180 ? -8.107 3.606 22.619 1.00 91.75 180 ARG A C 1
ATOM 1472 O O . ARG A 1 180 ? -7.765 4.375 21.732 1.00 91.75 180 ARG A O 1
ATOM 1479 N N . ASP A 1 181 ? -8.233 3.977 23.889 1.00 89.94 181 ASP A N 1
ATOM 1480 C CA . ASP A 1 181 ? -8.125 5.377 24.309 1.00 89.94 181 ASP A CA 1
ATOM 1481 C C . ASP A 1 181 ? -6.723 5.971 24.041 1.00 89.94 181 ASP A C 1
ATOM 1483 O O . ASP A 1 181 ? -6.607 7.178 23.839 1.00 89.94 181 ASP A O 1
ATOM 1487 N N . ILE A 1 182 ? -5.673 5.139 23.957 1.00 91.56 182 ILE A N 1
ATOM 1488 C CA . ILE A 1 182 ? -4.317 5.573 23.567 1.00 91.56 182 ILE A CA 1
ATOM 1489 C C . ILE A 1 182 ? -4.050 5.499 22.056 1.00 91.56 182 ILE A C 1
ATOM 1491 O O . ILE A 1 182 ? -3.221 6.256 21.555 1.00 91.56 182 ILE A O 1
ATOM 1495 N N . LEU A 1 183 ? -4.709 4.588 21.333 1.00 90.94 183 LEU A N 1
ATOM 1496 C CA . LEU A 1 183 ? -4.504 4.385 19.894 1.00 90.94 183 LEU A CA 1
ATOM 1497 C C . LEU A 1 183 ? -5.355 5.326 19.050 1.00 90.94 183 LEU A C 1
ATOM 1499 O O . LEU A 1 183 ? -4.886 5.842 18.042 1.00 90.94 183 LEU A O 1
ATOM 1503 N N . LEU A 1 184 ? -6.601 5.555 19.460 1.00 87.88 184 LEU A N 1
ATOM 1504 C CA . LEU A 1 184 ? -7.580 6.290 18.672 1.00 87.88 184 LEU A CA 1
ATOM 1505 C C . LEU A 1 184 ? -7.138 7.728 18.356 1.00 87.88 184 LEU A C 1
ATOM 1507 O O . LEU A 1 184 ? -7.326 8.131 17.217 1.00 87.88 184 LEU A O 1
ATOM 1511 N N . PRO A 1 185 ? -6.494 8.494 19.263 1.00 85.88 185 PRO A N 1
ATOM 1512 C CA . PRO A 1 185 ? -5.953 9.817 18.927 1.00 85.88 185 PRO A CA 1
ATOM 1513 C C . PRO A 1 185 ? -4.826 9.801 17.882 1.00 85.88 185 PRO A C 1
ATOM 1515 O O . PRO A 1 185 ? -4.464 10.853 17.366 1.00 85.88 185 PRO A O 1
ATOM 1518 N N . LYS A 1 186 ? -4.240 8.628 17.620 1.00 84.00 186 LYS A N 1
ATOM 1519 C CA . LYS A 1 186 ? -3.172 8.380 16.642 1.00 84.00 186 LYS A CA 1
ATOM 1520 C C . LYS A 1 186 ? -3.677 7.607 15.420 1.00 84.00 186 LYS A C 1
ATOM 1522 O O . LYS A 1 186 ? -2.872 7.071 14.658 1.00 84.00 186 LYS A O 1
ATOM 1527 N N . ALA A 1 187 ? -4.996 7.525 15.250 1.00 81.56 187 ALA A N 1
ATOM 1528 C CA . ALA A 1 187 ? -5.606 6.949 14.067 1.00 81.56 187 ALA A CA 1
ATOM 1529 C C . ALA A 1 187 ? -5.502 7.921 12.886 1.00 81.56 187 ALA A C 1
ATOM 1531 O O . ALA A 1 187 ? -5.683 9.126 13.040 1.00 81.56 187 ALA A O 1
ATOM 1532 N N . ILE A 1 188 ? -5.227 7.399 11.696 1.00 79.06 188 ILE A N 1
ATOM 1533 C CA . ILE A 1 188 ? -5.118 8.217 10.478 1.00 79.06 188 ILE A CA 1
ATOM 1534 C C . ILE A 1 188 ? -6.488 8.384 9.815 1.00 79.06 188 ILE A C 1
ATOM 1536 O O . ILE A 1 188 ? -6.828 9.464 9.338 1.00 79.06 188 ILE A O 1
ATOM 1540 N N . ASP A 1 189 ? -7.276 7.313 9.801 1.00 71.44 189 ASP A N 1
ATOM 1541 C CA . ASP A 1 189 ? -8.551 7.170 9.101 1.00 71.44 189 ASP A CA 1
ATOM 1542 C C . ASP A 1 189 ? -9.709 6.999 10.094 1.00 71.44 189 ASP A C 1
ATOM 1544 O O . ASP A 1 189 ? -10.362 5.956 10.195 1.00 71.44 189 ASP A O 1
ATOM 1548 N N . HIS A 1 190 ? -9.960 8.059 10.863 1.00 72.81 190 HIS A N 1
ATOM 1549 C CA . HIS A 1 190 ? -11.028 8.112 11.863 1.00 72.81 190 HIS A CA 1
ATOM 1550 C C . HIS A 1 190 ? -12.421 7.795 11.298 1.00 72.81 190 HIS A C 1
ATOM 1552 O O . HIS A 1 190 ? -13.267 7.272 12.026 1.00 72.81 190 HIS A O 1
ATOM 1558 N N . GLU A 1 191 ? -12.657 8.049 10.008 1.00 69.62 191 GLU A N 1
ATOM 1559 C CA . GLU A 1 191 ? -13.896 7.703 9.308 1.00 69.62 191 GLU A CA 1
ATOM 1560 C C . GLU A 1 191 ? -14.216 6.198 9.354 1.00 69.62 191 GLU A C 1
ATOM 1562 O O . GLU A 1 191 ? -15.384 5.804 9.324 1.00 69.62 191 GLU A O 1
ATOM 1567 N N . ASN A 1 192 ? -13.191 5.353 9.502 1.00 74.44 192 ASN A N 1
ATOM 1568 C CA . ASN A 1 192 ? -13.319 3.899 9.512 1.00 74.44 192 ASN A CA 1
ATOM 1569 C C . ASN A 1 192 ? -13.511 3.314 10.914 1.00 74.44 192 ASN A C 1
ATOM 1571 O O . ASN A 1 192 ? -13.506 2.097 11.074 1.00 74.44 192 ASN A O 1
ATOM 1575 N N . ILE A 1 193 ? -13.734 4.128 11.950 1.00 79.75 193 ILE A N 1
ATOM 1576 C CA . ILE A 1 193 ? -13.937 3.655 13.336 1.00 79.75 193 ILE A CA 1
ATOM 1577 C C . ILE A 1 193 ? -15.089 2.643 13.485 1.00 79.75 193 ILE A C 1
ATOM 1579 O O . ILE A 1 193 ? -15.111 1.862 14.438 1.00 79.75 193 ILE A O 1
ATOM 1583 N N . ARG A 1 194 ? -16.013 2.587 12.513 1.00 78.56 194 ARG A N 1
ATOM 1584 C CA . ARG A 1 194 ? -17.032 1.529 12.400 1.00 78.56 194 ARG A CA 1
ATOM 1585 C C . ARG A 1 194 ? -16.442 0.116 12.373 1.00 78.56 194 ARG A C 1
ATOM 1587 O O . ARG A 1 194 ? -17.106 -0.810 12.826 1.00 78.56 194 ARG A O 1
ATOM 1594 N N . LEU A 1 195 ? -15.198 -0.046 11.919 1.00 82.00 195 LEU A N 1
ATOM 1595 C CA . LEU A 1 195 ? -14.482 -1.321 11.956 1.00 82.00 195 LEU A CA 1
ATOM 1596 C C . LEU A 1 195 ? -14.376 -1.883 13.374 1.00 82.00 195 LEU A C 1
ATOM 1598 O O . LEU A 1 195 ? -14.382 -3.091 13.527 1.00 82.00 195 LEU A O 1
ATOM 1602 N N . LEU A 1 196 ? -14.334 -1.041 14.412 1.00 86.56 196 LEU A N 1
ATOM 1603 C CA . LEU A 1 196 ? -14.164 -1.497 15.794 1.00 86.56 196 LEU A CA 1
ATOM 1604 C C . LEU A 1 196 ? -15.446 -2.074 16.423 1.00 86.56 196 LEU A C 1
ATOM 1606 O O . LEU A 1 196 ? -15.385 -2.589 17.538 1.00 86.56 196 LEU A O 1
ATOM 1610 N N . TYR A 1 197 ? -16.606 -1.973 15.764 1.00 83.69 197 TYR A N 1
ATOM 1611 C CA . TYR A 1 197 ? -17.905 -2.337 16.354 1.00 83.69 197 TYR A CA 1
ATOM 1612 C C . TYR A 1 197 ? -18.033 -3.827 16.659 1.00 83.69 197 TYR A C 1
ATOM 1614 O O . TYR A 1 197 ? -18.632 -4.201 17.666 1.00 83.69 197 TYR A O 1
ATOM 1622 N N . ASP A 1 198 ? -17.461 -4.676 15.811 1.00 84.44 198 ASP A N 1
ATOM 1623 C CA . ASP A 1 198 ? -17.498 -6.132 15.957 1.00 84.44 198 ASP A CA 1
ATOM 1624 C C . ASP A 1 198 ? -16.735 -6.629 17.204 1.00 84.44 198 ASP A C 1
ATOM 1626 O O . ASP A 1 198 ? -17.039 -7.697 17.741 1.00 84.44 198 ASP A O 1
ATOM 1630 N N . LEU A 1 199 ? -15.795 -5.831 17.724 1.00 85.75 199 LEU A N 1
ATOM 1631 C CA . LEU A 1 199 ? -15.029 -6.122 18.940 1.00 85.75 199 LEU A CA 1
ATOM 1632 C C . LEU A 1 199 ? -15.818 -5.860 20.237 1.00 85.75 199 LEU A C 1
ATOM 1634 O O . LEU A 1 199 ? -15.395 -6.284 21.324 1.00 85.75 199 LEU A O 1
ATOM 1638 N N . TYR A 1 200 ? -16.957 -5.169 20.147 1.00 83.69 200 TYR A N 1
ATOM 1639 C CA . TYR A 1 200 ? -17.794 -4.787 21.283 1.00 83.69 200 TYR A CA 1
ATOM 1640 C C . TYR A 1 200 ? -19.174 -5.437 21.174 1.00 83.69 200 TYR A C 1
ATOM 1642 O O . TYR A 1 200 ? -20.007 -5.068 20.349 1.00 83.69 200 TYR A O 1
ATOM 1650 N N . ARG A 1 201 ? -19.424 -6.428 22.038 1.00 76.00 201 ARG A N 1
ATOM 1651 C CA . ARG A 1 201 ? -20.664 -7.223 22.023 1.00 76.00 201 ARG A CA 1
ATOM 1652 C C . ARG A 1 201 ? -21.825 -6.554 22.754 1.00 76.00 201 ARG A C 1
ATOM 1654 O O . ARG A 1 201 ? -22.969 -6.942 22.543 1.00 76.00 201 ARG A O 1
ATOM 1661 N N . PHE A 1 202 ? -21.544 -5.585 23.625 1.00 77.81 202 PHE A N 1
ATOM 1662 C CA . PHE A 1 202 ? -22.567 -4.945 24.444 1.00 77.81 202 PHE A CA 1
ATOM 1663 C C . PHE A 1 202 ? -23.024 -3.608 23.836 1.00 77.81 202 PHE A C 1
ATOM 1665 O O . PHE A 1 202 ? -22.178 -2.778 23.490 1.00 77.81 202 PHE A O 1
ATOM 1672 N N . PRO A 1 203 ? -24.343 -3.333 23.778 1.00 74.81 203 PRO A N 1
ATOM 1673 C CA . PRO A 1 203 ? -24.871 -2.072 23.247 1.00 74.81 203 PRO A CA 1
ATOM 1674 C C . PRO A 1 203 ? -24.336 -0.820 23.957 1.00 74.81 203 PRO A C 1
ATOM 1676 O O . PRO A 1 203 ? -24.156 0.221 23.333 1.00 74.81 203 PRO A O 1
ATOM 1679 N N . SER A 1 204 ? -24.036 -0.911 25.257 1.00 77.38 204 SER A N 1
ATOM 1680 C CA . SER A 1 204 ? -23.442 0.187 26.034 1.00 77.38 204 SER A CA 1
ATOM 1681 C C . SER A 1 204 ? -22.025 0.545 25.573 1.00 77.38 204 SER A C 1
ATOM 1683 O O . SER A 1 204 ? -21.648 1.716 25.579 1.00 77.38 204 SER A O 1
ATOM 1685 N N . GLU A 1 205 ? -21.245 -0.443 25.136 1.00 76.38 205 GLU A N 1
ATOM 1686 C CA . GLU A 1 205 ? -19.894 -0.243 24.608 1.00 76.38 205 GLU A CA 1
ATOM 1687 C C . GLU A 1 205 ? -19.933 0.342 23.193 1.00 76.38 205 GLU A C 1
ATOM 1689 O O . GLU A 1 205 ? -19.171 1.257 22.881 1.00 76.38 205 GLU A O 1
ATOM 1694 N N . GLN A 1 206 ? -20.882 -0.112 22.370 1.00 78.19 206 GLN A N 1
ATOM 1695 C CA . GLN A 1 206 ? -21.138 0.456 21.044 1.00 78.19 206 GLN A CA 1
ATOM 1696 C C . GLN A 1 206 ? -21.645 1.900 21.132 1.00 78.19 206 GLN A C 1
ATOM 1698 O O . GLN A 1 206 ? -21.209 2.756 20.367 1.00 78.19 206 GLN A O 1
ATOM 1703 N N . LYS A 1 207 ? -22.511 2.215 22.104 1.00 79.38 207 LYS A N 1
ATOM 1704 C CA . LYS A 1 207 ? -22.945 3.593 22.378 1.00 79.38 207 LYS A CA 1
ATOM 1705 C C . LYS A 1 207 ? -21.758 4.498 22.713 1.00 79.38 207 LYS A C 1
ATOM 1707 O O . LYS A 1 207 ? -21.651 5.590 22.172 1.00 79.38 207 LYS A O 1
ATOM 1712 N N . AR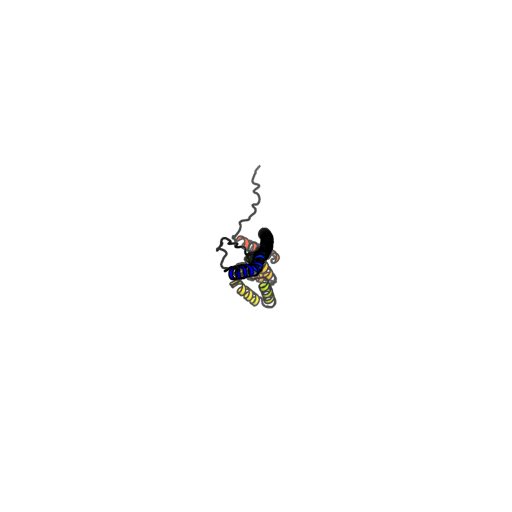G A 1 208 ? -20.816 4.023 23.531 1.00 76.94 208 ARG A N 1
ATOM 1713 C CA . ARG A 1 208 ? -19.603 4.785 23.863 1.00 76.94 208 ARG A CA 1
ATOM 1714 C C . ARG A 1 208 ? -18.696 5.016 22.649 1.00 76.94 208 ARG A C 1
ATOM 1716 O O . ARG A 1 208 ? -18.037 6.046 22.570 1.00 76.94 208 ARG A O 1
ATOM 1723 N N . LEU A 1 209 ? -18.664 4.083 21.698 1.00 78.12 209 LEU A N 1
ATOM 1724 C CA . LEU A 1 209 ? -17.945 4.253 20.433 1.00 78.12 209 LEU A CA 1
ATOM 1725 C C . LEU A 1 209 ? -18.649 5.258 19.498 1.00 78.12 209 LEU A C 1
ATOM 1727 O O . LEU A 1 209 ? -17.972 6.053 18.851 1.00 78.12 209 LEU A O 1
ATOM 1731 N N . ASN A 1 210 ? -19.988 5.279 19.484 1.00 73.62 210 ASN A N 1
ATOM 1732 C CA . ASN A 1 210 ? -20.789 6.314 18.811 1.00 73.62 210 ASN A CA 1
ATOM 1733 C C . ASN A 1 210 ? -20.536 7.713 19.394 1.00 73.62 210 ASN A C 1
ATOM 1735 O O . ASN A 1 210 ? -20.331 8.666 18.655 1.00 73.62 210 ASN A O 1
ATOM 1739 N N . GLU A 1 211 ? -20.452 7.841 20.716 1.00 79.88 211 GLU A N 1
ATOM 1740 C CA . GLU A 1 211 ? -20.139 9.127 21.356 1.00 79.88 211 GLU A CA 1
ATOM 1741 C C . GLU A 1 211 ? -18.736 9.645 20.970 1.00 79.88 211 GLU A C 1
ATOM 1743 O O . GLU A 1 211 ? -18.507 10.853 20.909 1.00 79.88 211 GLU A O 1
ATOM 1748 N N . LEU A 1 212 ? -17.783 8.745 20.693 1.00 72.38 212 LEU A N 1
ATOM 1749 C CA . LEU A 1 212 ? -16.444 9.101 20.200 1.00 72.38 212 LEU A CA 1
ATOM 1750 C C . LEU A 1 212 ? -16.448 9.537 18.729 1.00 72.38 212 LEU A C 1
ATOM 1752 O O . LEU A 1 212 ? -15.631 10.373 18.348 1.00 72.38 212 LEU A O 1
ATOM 1756 N N . LEU A 1 213 ? -17.362 8.990 17.925 1.00 66.44 213 LEU A N 1
ATOM 1757 C CA . LEU A 1 213 ? -17.641 9.438 16.559 1.00 66.44 213 LEU A CA 1
ATOM 1758 C C . LEU A 1 213 ? -18.208 10.861 16.555 1.00 66.44 213 LEU A C 1
ATOM 1760 O O . LEU A 1 213 ? -17.683 11.732 15.870 1.00 66.44 213 LEU A O 1
ATOM 1764 N N . GLU A 1 214 ? -19.230 11.107 17.374 1.00 66.06 214 GLU A N 1
ATOM 1765 C CA . GLU A 1 214 ? -19.915 12.404 17.462 1.00 66.06 214 GLU A CA 1
ATOM 1766 C C . GLU A 1 214 ? -19.008 13.520 18.011 1.00 66.06 214 GLU A C 1
ATOM 1768 O O . GLU A 1 214 ? -19.134 14.681 17.628 1.00 66.06 214 GLU A O 1
ATOM 1773 N N . LYS A 1 215 ? -18.042 13.186 18.879 1.00 65.06 215 LYS A N 1
ATOM 1774 C CA . LYS A 1 215 ? -17.072 14.149 19.431 1.00 65.06 215 LYS A CA 1
ATOM 1775 C C . LYS A 1 215 ? -15.904 14.502 18.505 1.00 65.06 215 LYS A C 1
ATOM 1777 O O . LYS A 1 215 ? -15.166 15.430 18.835 1.00 65.06 215 LYS A O 1
ATOM 1782 N N . ASN A 1 216 ? -15.716 13.808 17.380 1.00 53.22 216 ASN A N 1
ATOM 1783 C CA . ASN A 1 216 ? -14.636 14.063 16.418 1.00 53.22 216 ASN A CA 1
ATOM 1784 C C . ASN A 1 216 ? -15.187 14.678 15.109 1.00 53.22 216 ASN A C 1
ATOM 1786 O O . ASN A 1 216 ? -15.259 13.998 14.088 1.00 53.22 216 ASN A O 1
ATOM 1790 N N . PRO A 1 217 ? -15.530 15.983 15.072 1.00 43.41 217 PRO A N 1
ATOM 1791 C CA . PRO A 1 217 ? -16.179 16.624 13.920 1.00 43.41 217 PRO A CA 1
ATOM 1792 C C . PRO A 1 217 ? -15.259 16.883 12.709 1.00 43.41 217 PRO A C 1
ATOM 1794 O O . PRO A 1 217 ? -15.619 17.631 11.798 1.00 43.41 217 PRO A O 1
ATOM 1797 N N . ARG A 1 218 ? -14.053 16.298 12.636 1.00 42.81 218 ARG A N 1
ATOM 1798 C CA . ARG A 1 218 ? -13.213 16.445 11.437 1.00 42.81 218 ARG A CA 1
ATOM 1799 C C . ARG A 1 218 ? -13.732 15.523 10.326 1.00 42.81 218 ARG A C 1
ATOM 1801 O O . ARG A 1 218 ? -13.254 14.406 10.182 1.00 42.81 218 ARG A O 1
ATOM 1808 N N . ARG A 1 219 ? -14.624 16.099 9.501 1.00 40.47 219 ARG A N 1
ATOM 1809 C CA . ARG A 1 219 ? -15.159 15.650 8.190 1.00 40.47 219 ARG A CA 1
ATOM 1810 C C . ARG A 1 219 ? -16.554 15.010 8.196 1.00 40.47 219 ARG A C 1
ATOM 1812 O O . ARG A 1 219 ? -16.786 13.999 7.547 1.00 40.47 219 ARG A O 1
ATOM 1819 N N . GLU A 1 220 ? -17.524 15.714 8.774 1.00 37.03 220 GLU A N 1
ATOM 1820 C CA . GLU A 1 220 ? -18.955 15.580 8.431 1.00 37.03 220 GLU A CA 1
ATOM 1821 C C . GLU A 1 220 ? -19.326 16.082 7.015 1.00 37.03 220 GLU A C 1
ATOM 1823 O O . GLU A 1 220 ? -20.501 16.157 6.664 1.00 37.03 220 GLU A O 1
ATOM 1828 N N . SER A 1 221 ? -18.368 16.386 6.135 1.00 34.66 221 SER A N 1
ATOM 1829 C CA . SER A 1 221 ? -18.660 16.756 4.745 1.00 34.66 221 SER A CA 1
ATOM 1830 C C . SER A 1 221 ? -18.847 15.522 3.851 1.00 34.66 221 SER A C 1
ATOM 1832 O O . SER A 1 221 ? -18.106 15.336 2.890 1.00 34.66 221 SER A O 1
ATOM 1834 N N . MET A 1 222 ? -19.795 14.656 4.209 1.00 35.25 222 MET A N 1
ATOM 1835 C CA . MET A 1 222 ? -20.541 13.784 3.288 1.00 35.25 222 MET A CA 1
ATOM 1836 C C . MET A 1 222 ? -21.681 13.087 4.049 1.00 35.25 222 MET A C 1
ATOM 1838 O O . MET A 1 222 ? -21.845 11.869 4.017 1.00 35.25 222 MET A O 1
ATOM 1842 N N . GLN A 1 223 ? -22.495 13.868 4.764 1.00 32.75 223 GLN A N 1
ATOM 1843 C CA . GLN A 1 223 ? -23.865 13.436 5.011 1.00 32.75 223 GLN A CA 1
ATOM 1844 C C . GLN A 1 223 ? -24.593 13.510 3.663 1.00 32.75 223 GLN A C 1
ATOM 1846 O O . GLN A 1 223 ? -24.829 14.595 3.135 1.00 32.75 223 GLN A O 1
ATOM 1851 N N . ILE A 1 224 ? -24.905 12.346 3.086 1.00 34.56 224 ILE A N 1
ATOM 1852 C CA . ILE A 1 224 ? -26.034 12.239 2.165 1.00 34.56 224 ILE A CA 1
ATOM 1853 C C . ILE A 1 224 ? -27.245 12.658 2.995 1.00 34.56 224 ILE A C 1
ATOM 1855 O O . ILE A 1 224 ? -27.616 11.989 3.959 1.00 34.56 224 ILE A O 1
ATOM 1859 N N . GLU A 1 225 ? -27.765 13.828 2.656 1.00 30.14 225 GLU A N 1
ATOM 1860 C CA . GLU A 1 225 ? -29.001 14.401 3.160 1.00 30.14 225 GLU A CA 1
ATOM 1861 C C . GLU A 1 225 ? -30.110 13.335 3.060 1.00 30.14 225 GLU A C 1
ATOM 1863 O O . GLU A 1 225 ? -30.394 12.872 1.952 1.00 30.14 225 GLU A O 1
ATOM 1868 N N . PRO A 1 226 ? -30.738 12.882 4.163 1.00 36.28 226 PRO A N 1
ATOM 1869 C CA . PRO A 1 226 ? -32.005 12.191 4.027 1.00 36.28 226 PRO A CA 1
ATOM 1870 C C . PRO A 1 226 ? -32.993 13.218 3.480 1.00 36.28 226 PRO A C 1
ATOM 1872 O O . PRO A 1 226 ? -33.253 14.240 4.121 1.00 36.28 226 PRO A O 1
ATOM 1875 N N . GLU A 1 227 ? -33.483 12.952 2.269 1.00 34.94 227 GLU A N 1
ATOM 1876 C CA . GLU A 1 227 ? -34.572 13.665 1.612 1.00 34.94 227 GLU A CA 1
ATOM 1877 C C . GLU A 1 227 ? -35.563 14.219 2.638 1.00 34.94 227 GLU A C 1
ATOM 1879 O O . GLU A 1 227 ? -36.301 13.493 3.311 1.00 34.94 227 GLU A O 1
ATOM 1884 N N . ARG A 1 228 ? -35.609 15.550 2.722 1.00 34.34 228 ARG A N 1
ATOM 1885 C CA . ARG A 1 228 ? -36.780 16.256 3.221 1.00 34.34 228 ARG A CA 1
ATOM 1886 C C . ARG A 1 228 ? -37.951 15.939 2.292 1.00 34.34 228 ARG A C 1
ATOM 1888 O O . ARG A 1 228 ? -38.259 16.727 1.401 1.00 34.34 228 ARG A O 1
ATOM 1895 N N . ILE A 1 229 ? -38.692 14.873 2.572 1.00 36.62 229 ILE A N 1
ATOM 1896 C CA . ILE A 1 229 ? -40.121 14.868 2.255 1.00 36.62 229 ILE A CA 1
ATOM 1897 C C . ILE A 1 229 ? -40.796 15.703 3.343 1.00 36.62 229 ILE A C 1
ATOM 1899 O O . ILE A 1 229 ? -41.249 15.235 4.383 1.00 36.62 229 ILE A O 1
ATOM 1903 N N . SER A 1 230 ? -40.753 17.011 3.117 1.00 36.19 230 SER A N 1
ATOM 1904 C CA . SER A 1 230 ? -41.564 17.992 3.813 1.00 36.19 230 SER A CA 1
ATOM 1905 C C . SER A 1 230 ? -42.934 18.059 3.147 1.00 36.19 230 SER A C 1
ATOM 1907 O O . SER A 1 230 ? -42.995 18.142 1.921 1.00 36.19 230 SER A O 1
ATOM 1909 N N . LYS A 1 231 ? -43.964 18.201 3.998 1.00 35.41 231 LYS A N 1
ATOM 1910 C CA . LYS A 1 231 ? -45.345 18.669 3.741 1.00 35.41 231 LYS A CA 1
ATOM 1911 C C . LYS A 1 231 ? -46.327 17.547 3.399 1.00 35.41 231 LYS A C 1
ATOM 1913 O O . LYS A 1 231 ? -46.040 16.720 2.555 1.00 35.41 231 LYS A O 1
ATOM 1918 N N . LYS A 1 232 ? -47.523 17.482 3.983 1.00 35.06 232 LYS A N 1
ATOM 1919 C CA . LYS A 1 232 ? -48.360 18.432 4.752 1.00 35.06 232 LYS A CA 1
ATOM 1920 C C . LYS A 1 232 ? -49.440 17.553 5.417 1.00 35.06 232 LYS A C 1
ATOM 1922 O O . LYS A 1 232 ? -49.835 16.565 4.818 1.00 35.06 232 LYS A O 1
ATOM 1927 N N . THR A 1 233 ? -49.790 17.717 6.691 1.00 39.22 233 THR A N 1
ATOM 1928 C CA . THR A 1 233 ? -50.904 18.592 7.110 1.00 39.22 233 THR A CA 1
ATOM 1929 C C . THR A 1 233 ? -52.113 18.497 6.176 1.00 39.22 233 THR A C 1
ATOM 1931 O O . THR A 1 233 ? -52.196 19.261 5.221 1.00 39.22 233 THR A O 1
ATOM 1934 N N . GLU A 1 234 ? -52.997 17.541 6.445 1.00 37.91 234 GLU A N 1
ATOM 1935 C CA . GLU A 1 234 ? -54.425 17.730 6.758 1.00 37.91 234 GLU A CA 1
ATOM 1936 C C . GLU A 1 234 ? -54.999 16.422 7.317 1.00 37.91 234 GLU A C 1
ATOM 1938 O O . GLU A 1 234 ? -54.599 15.346 6.815 1.00 37.91 234 GLU A O 1
#